Protein AF-A0A2V7DIX9-F1 (afdb_monomer_lite)

pLDDT: mean 86.01, std 10.96, range [55.69, 98.25]

Foldseek 3Di:
DVVVVVVVVVVLVVCVVQQCAAQCRVVHNDHHDDDDDDFDDDDLCPDPQLVLCRVVVHHSDDDPDDDDPCQQTRVGGNDDDDDPQVVVCVVVVVVCCVVVCNPPDDQDWDWAQEDEFFCAGGIDTDGQQDFLQCCACVVSVHGPPPFAFQWKFFQPPVTDTGGPVRRNPGNNNCCVVHVHDNYIYTDTPPD

Secondary structure (DSSP, 8-state):
-HHHHHHHHHHHHHHHHTTSSBTTGGGSS--B------PPS-GGGGSHHHHHHHHTTS------SSPPPTTS-GGGS------HHHHHTHHHHHHHIIIIITTS----EEEEEE-SSBSS-EEEEEETT-BHHIIIIIIS-SBGGGPPEEEEEESGGGPEEEPGGGTTSBHHHHTTT--SS-EEEEEETT-

Sequence (191 aa):
ARFAFDRMARALAKAQAARLIDDRILGSAFSFHVEIRRGPRGFVRGEEHALLASLEGRRASPRTKPPLPAESRLWGKPTVISNVETLAAIPPVFAWNSSGRAGQSWSATRIFAVSGPVNRPGIVEVESHVTLRELLFEVAAGLRDGRTLKGVAVAGPSATVLPLESLDASLKALDAFAAGTRGVIPIPDGD

Structure (mmCIF, N/CA/C/O backbone):
data_AF-A0A2V7DIX9-F1
#
_entry.id   AF-A0A2V7DIX9-F1
#
loop_
_atom_site.group_PDB
_atom_site.id
_atom_site.type_symbol
_atom_site.label_atom_id
_atom_site.label_alt_id
_atom_site.label_comp_id
_atom_site.label_asym_id
_atom_site.label_entity_id
_atom_site.label_seq_id
_atom_site.pdbx_PDB_ins_code
_atom_site.Cartn_x
_atom_site.Cartn_y
_atom_site.Cartn_z
_atom_site.occupancy
_atom_site.B_iso_or_equiv
_atom_site.auth_seq_id
_atom_site.auth_comp_id
_atom_site.auth_asym_id
_atom_site.auth_atom_id
_atom_site.pdbx_PDB_model_num
ATOM 1 N N . ALA A 1 1 ? -2.989 -14.616 -2.417 1.00 61.47 1 ALA A N 1
ATOM 2 C CA . ALA A 1 1 ? -1.626 -14.666 -3.003 1.00 61.47 1 ALA A CA 1
ATOM 3 C C . ALA A 1 1 ? -1.618 -15.115 -4.471 1.00 61.47 1 ALA A C 1
ATOM 5 O O . ALA A 1 1 ? -1.242 -14.304 -5.304 1.00 61.47 1 ALA A O 1
ATOM 6 N N . ARG A 1 2 ? -2.067 -16.338 -4.821 1.00 75.38 2 ARG A N 1
ATOM 7 C CA . ARG A 1 2 ? -2.071 -16.842 -6.220 1.00 75.38 2 ARG A CA 1
ATOM 8 C C . ARG A 1 2 ? -2.763 -15.890 -7.204 1.00 75.38 2 ARG A C 1
ATOM 10 O O . ARG A 1 2 ? -2.182 -15.497 -8.200 1.00 75.38 2 ARG A O 1
ATOM 17 N N . PHE A 1 3 ? -3.949 -15.423 -6.836 1.00 84.19 3 PHE A N 1
ATOM 18 C CA . PHE A 1 3 ? -4.741 -14.528 -7.672 1.00 84.19 3 PHE A CA 1
ATOM 19 C C . PHE A 1 3 ? -4.061 -13.187 -8.007 1.00 84.19 3 PHE A C 1
ATOM 21 O O . PHE A 1 3 ? -4.207 -12.687 -9.120 1.00 84.19 3 PHE A O 1
ATOM 28 N N . ALA A 1 4 ? -3.297 -12.613 -7.069 1.00 86.38 4 ALA A N 1
ATOM 29 C CA . ALA A 1 4 ? -2.559 -11.371 -7.301 1.00 86.38 4 ALA A CA 1
ATOM 30 C C . ALA A 1 4 ? -1.392 -11.594 -8.272 1.00 86.38 4 ALA A C 1
ATOM 32 O O . ALA A 1 4 ? -1.229 -10.826 -9.214 1.00 86.38 4 ALA A O 1
ATOM 33 N N . PHE A 1 5 ? -0.641 -12.687 -8.093 1.00 89.88 5 PHE A N 1
ATOM 34 C CA . PHE A 1 5 ? 0.417 -13.082 -9.023 1.00 89.88 5 PHE A CA 1
ATOM 35 C C . PHE A 1 5 ? -0.131 -13.281 -10.441 1.00 89.88 5 PHE A C 1
ATOM 37 O O . PHE A 1 5 ? 0.379 -12.675 -11.376 1.00 89.88 5 PHE A O 1
ATOM 44 N N . ASP A 1 6 ? -1.223 -14.035 -10.592 1.00 93.75 6 ASP A N 1
ATOM 45 C CA . ASP A 1 6 ? -1.818 -14.303 -11.906 1.00 93.75 6 ASP A CA 1
ATOM 46 C C . ASP A 1 6 ? -2.314 -13.014 -12.588 1.00 93.75 6 ASP A C 1
ATOM 48 O O . ASP A 1 6 ? -2.222 -12.868 -13.807 1.00 93.75 6 ASP A O 1
ATOM 52 N N . ARG A 1 7 ? -2.838 -12.052 -11.814 1.00 95.00 7 ARG A N 1
ATOM 53 C CA . ARG A 1 7 ? -3.224 -10.729 -12.331 1.00 95.00 7 ARG A CA 1
ATOM 54 C C . ARG A 1 7 ? -2.015 -9.926 -12.803 1.00 95.00 7 ARG A C 1
ATOM 56 O O . ARG A 1 7 ? -2.073 -9.382 -13.901 1.00 95.00 7 ARG A O 1
ATOM 63 N N . MET A 1 8 ? -0.943 -9.880 -12.012 1.00 95.06 8 MET A N 1
ATOM 64 C CA . MET A 1 8 ? 0.288 -9.185 -12.396 1.00 95.06 8 MET A CA 1
ATOM 65 C C . MET A 1 8 ? 0.930 -9.829 -13.626 1.00 95.06 8 MET A C 1
ATOM 67 O O . MET A 1 8 ? 1.305 -9.113 -14.543 1.00 95.06 8 MET A O 1
ATOM 71 N N . ALA A 1 9 ? 0.973 -11.162 -13.705 1.00 95.56 9 ALA A N 1
ATOM 72 C CA . ALA A 1 9 ? 1.497 -11.877 -14.868 1.00 95.56 9 ALA A CA 1
ATOM 73 C C . ALA A 1 9 ? 0.703 -11.559 -16.146 1.00 95.56 9 ALA A C 1
ATOM 75 O O . ALA A 1 9 ? 1.286 -11.293 -17.194 1.00 95.56 9 ALA A O 1
ATOM 76 N N . ARG A 1 10 ? -0.634 -11.501 -16.059 1.00 97.19 10 ARG A N 1
ATOM 77 C CA . ARG A 1 10 ? -1.473 -11.056 -17.185 1.00 97.19 10 ARG A CA 1
ATOM 78 C C . ARG A 1 10 ? -1.226 -9.595 -17.562 1.00 97.19 10 ARG A C 1
ATOM 80 O O . ARG A 1 10 ? -1.241 -9.276 -18.746 1.00 97.19 10 ARG A O 1
ATOM 87 N N . ALA A 1 11 ? -1.042 -8.708 -16.584 1.00 97.06 11 ALA A N 1
ATOM 88 C CA . ALA A 1 11 ? -0.743 -7.301 -16.844 1.00 97.06 11 ALA A CA 1
ATOM 89 C C . ALA A 1 11 ? 0.630 -7.130 -17.510 1.00 97.06 11 ALA A C 1
ATOM 91 O O . ALA A 1 11 ? 0.736 -6.379 -18.474 1.00 97.06 11 ALA A O 1
ATOM 92 N N . LEU A 1 12 ? 1.634 -7.886 -17.057 1.00 97.19 12 LEU A N 1
ATOM 93 C CA . LEU A 1 12 ? 2.960 -7.936 -17.663 1.00 97.19 12 LEU A CA 1
ATOM 94 C C . LEU A 1 12 ? 2.857 -8.352 -19.134 1.00 97.19 12 LEU A C 1
ATOM 96 O O . LEU A 1 12 ? 3.270 -7.595 -20.002 1.00 97.19 12 LEU A O 1
ATOM 100 N N . ALA A 1 13 ? 2.183 -9.469 -19.426 1.00 97.62 13 ALA A N 1
ATOM 101 C CA . ALA A 1 13 ? 1.991 -9.939 -20.799 1.00 97.62 13 ALA A CA 1
ATOM 102 C C . ALA A 1 13 ? 1.293 -8.896 -21.696 1.00 97.62 13 ALA A C 1
ATOM 104 O O . ALA A 1 13 ? 1.677 -8.703 -22.849 1.00 97.62 13 ALA A O 1
ATOM 105 N N . LYS A 1 14 ? 0.292 -8.179 -21.166 1.00 98.25 14 LYS A N 1
ATOM 106 C CA . LYS A 1 14 ? -0.368 -7.079 -21.888 1.00 98.25 14 LYS A CA 1
ATOM 107 C C . LYS A 1 14 ? 0.582 -5.909 -22.158 1.00 98.25 14 LYS A C 1
ATOM 109 O O . LYS A 1 14 ? 0.559 -5.368 -23.258 1.00 98.25 14 LYS A O 1
ATOM 114 N N . ALA A 1 15 ? 1.408 -5.529 -21.184 1.00 97.75 15 ALA A N 1
ATOM 115 C CA . ALA A 1 15 ? 2.386 -4.456 -21.344 1.00 97.75 15 ALA A CA 1
ATOM 116 C C . ALA A 1 15 ? 3.451 -4.805 -22.398 1.00 97.75 15 ALA A C 1
ATOM 118 O O . ALA A 1 15 ? 3.788 -3.954 -23.219 1.00 97.75 15 ALA A O 1
ATOM 119 N N . GLN A 1 16 ? 3.910 -6.061 -22.433 1.00 97.25 16 GLN A N 1
ATOM 120 C CA . GLN A 1 16 ? 4.838 -6.564 -23.455 1.00 97.25 16 GLN A CA 1
ATOM 121 C C . GLN A 1 16 ? 4.207 -6.533 -24.851 1.00 97.25 16 GLN A C 1
ATOM 123 O O . GLN A 1 16 ? 4.787 -5.976 -25.780 1.00 97.25 16 GLN A O 1
ATOM 128 N N . ALA A 1 17 ? 2.982 -7.054 -24.995 1.00 97.50 17 ALA A N 1
ATOM 129 C CA . ALA A 1 17 ? 2.257 -7.042 -26.269 1.00 97.50 17 ALA A CA 1
ATOM 130 C C . ALA A 1 17 ? 2.032 -5.615 -26.806 1.00 97.50 17 ALA A C 1
ATOM 132 O O . ALA A 1 17 ? 2.064 -5.393 -28.014 1.00 97.50 17 ALA A O 1
ATOM 133 N N . ALA A 1 18 ? 1.852 -4.645 -25.906 1.00 97.50 18 ALA A N 1
ATOM 134 C CA . ALA A 1 18 ? 1.716 -3.229 -26.232 1.00 97.50 18 ALA A CA 1
ATOM 135 C C . ALA A 1 18 ? 3.059 -2.480 -26.387 1.00 97.50 18 ALA A C 1
ATOM 137 O O . ALA A 1 18 ? 3.045 -1.278 -26.641 1.00 97.50 18 ALA A O 1
ATOM 138 N N . ARG A 1 19 ? 4.212 -3.154 -26.239 1.00 96.62 19 ARG A N 1
ATOM 139 C CA . ARG A 1 19 ? 5.569 -2.564 -26.280 1.00 96.62 19 ARG A CA 1
ATOM 140 C C . ARG A 1 19 ? 5.789 -1.425 -25.275 1.00 96.62 19 ARG A C 1
ATOM 142 O O . ARG A 1 19 ? 6.484 -0.453 -25.571 1.00 96.62 19 ARG A O 1
ATOM 149 N N . LEU A 1 20 ? 5.182 -1.545 -24.095 1.00 96.94 20 LEU A N 1
ATOM 150 C CA . LEU A 1 20 ? 5.329 -0.596 -22.983 1.00 96.94 20 LEU A CA 1
ATOM 151 C C . LEU A 1 20 ? 6.512 -0.928 -22.060 1.00 96.94 20 LEU A C 1
ATOM 153 O O . LEU A 1 20 ? 6.883 -0.106 -21.229 1.00 96.94 20 LEU A O 1
ATOM 157 N N . ILE A 1 21 ? 7.081 -2.123 -22.202 1.00 97.50 21 ILE A N 1
ATOM 158 C CA . ILE A 1 21 ? 8.272 -2.625 -21.509 1.00 97.50 21 ILE A CA 1
ATOM 159 C C . ILE A 1 21 ? 9.096 -3.474 -22.491 1.00 97.50 21 ILE A C 1
ATOM 161 O O . ILE A 1 21 ? 8.699 -3.629 -23.646 1.00 97.50 21 ILE A O 1
ATOM 165 N N . ASP A 1 22 ? 10.201 -4.038 -22.011 1.00 97.06 22 ASP A N 1
ATOM 166 C CA . ASP A 1 22 ? 11.232 -4.746 -22.772 1.00 97.06 22 ASP A CA 1
ATOM 167 C C . ASP A 1 22 ? 12.032 -3.816 -23.690 1.00 97.06 22 ASP A C 1
ATOM 169 O O . ASP A 1 22 ? 12.334 -2.677 -23.317 1.00 97.06 22 ASP A O 1
ATOM 173 N N . ASP A 1 23 ? 12.464 -4.326 -24.840 1.00 97.81 23 ASP A N 1
ATOM 174 C CA . ASP A 1 23 ? 13.382 -3.626 -25.715 1.00 97.81 23 ASP A CA 1
ATOM 175 C C . ASP A 1 23 ? 12.705 -2.500 -26.478 1.00 97.81 23 ASP A C 1
ATOM 177 O O . ASP A 1 23 ? 11.642 -2.683 -27.077 1.00 97.81 23 ASP A O 1
ATOM 181 N N . ARG A 1 24 ? 13.388 -1.351 -26.535 1.00 96.56 24 ARG A N 1
ATOM 182 C CA . ARG A 1 24 ? 13.005 -0.221 -27.386 1.00 96.56 24 ARG A CA 1
ATOM 183 C C . ARG A 1 24 ? 11.537 0.169 -27.207 1.00 96.56 24 ARG A C 1
ATOM 185 O O . ARG A 1 24 ? 10.751 0.155 -28.161 1.00 96.56 24 ARG A O 1
ATOM 192 N N . ILE A 1 25 ? 11.179 0.520 -25.973 1.00 97.62 25 ILE A N 1
ATOM 193 C CA . ILE A 1 25 ? 9.811 0.847 -25.554 1.00 97.62 25 ILE A CA 1
ATOM 194 C C . ILE A 1 25 ? 9.213 1.875 -26.508 1.00 97.62 25 ILE A C 1
ATOM 196 O O . ILE A 1 25 ? 9.812 2.926 -26.751 1.00 97.62 25 ILE A O 1
ATOM 200 N N . LEU A 1 26 ? 8.049 1.549 -27.074 1.00 96.44 26 LEU A N 1
ATOM 201 C CA . LEU A 1 26 ? 7.337 2.363 -28.066 1.00 96.44 26 LEU A CA 1
ATOM 202 C C . LEU A 1 26 ? 8.214 2.842 -29.249 1.00 96.44 26 LEU A C 1
ATOM 204 O O . LEU A 1 26 ? 7.975 3.900 -29.823 1.00 96.44 26 LEU A O 1
ATOM 208 N N . GLY A 1 27 ? 9.239 2.069 -29.625 1.00 95.19 27 GLY A N 1
ATOM 209 C CA . GLY A 1 27 ? 10.175 2.386 -30.712 1.00 95.19 27 GLY A CA 1
ATOM 210 C C . GLY A 1 27 ? 11.365 3.268 -30.312 1.00 95.19 27 GLY A C 1
ATOM 211 O O . GLY A 1 27 ? 12.254 3.493 -31.142 1.00 95.19 27 GLY A O 1
ATOM 212 N N . SER A 1 28 ? 11.421 3.724 -29.057 1.00 97.38 28 SER A N 1
ATOM 213 C CA . SER A 1 28 ? 12.508 4.555 -28.529 1.00 97.38 28 SER A CA 1
ATOM 214 C C . SER A 1 28 ? 13.843 3.798 -28.430 1.00 97.38 28 SER A C 1
ATOM 216 O O . SER A 1 28 ? 13.924 2.594 -28.677 1.00 97.38 28 SER A O 1
ATOM 218 N N . ALA A 1 29 ? 14.917 4.509 -28.078 1.00 97.31 29 ALA A N 1
ATOM 219 C CA . ALA A 1 29 ? 16.214 3.900 -27.764 1.00 97.31 29 ALA A CA 1
ATOM 220 C C . ALA A 1 29 ? 16.280 3.323 -26.335 1.00 97.31 29 ALA A C 1
ATOM 222 O O . ALA A 1 29 ? 17.278 2.708 -25.971 1.00 97.31 29 ALA A O 1
ATOM 223 N N . PHE A 1 30 ? 15.245 3.543 -25.519 1.00 97.62 30 PHE A N 1
ATOM 224 C CA . PHE A 1 30 ? 15.202 3.118 -24.127 1.00 97.62 30 PHE A CA 1
ATOM 225 C C . PHE A 1 30 ? 14.581 1.721 -24.000 1.00 97.62 30 PHE A C 1
ATOM 227 O O . PHE A 1 30 ? 13.522 1.453 -24.570 1.00 97.62 30 PHE A O 1
ATOM 234 N N . SER A 1 31 ? 15.227 0.852 -23.222 1.00 97.81 31 SER A N 1
ATOM 235 C CA . SER A 1 31 ? 14.745 -0.493 -22.889 1.00 97.81 31 SER A CA 1
ATOM 236 C C . SER A 1 31 ? 14.570 -0.623 -21.378 1.00 97.81 31 SER A C 1
ATOM 238 O O . SER A 1 31 ? 15.408 -0.142 -20.612 1.00 97.81 31 SER A O 1
ATOM 240 N N . PHE A 1 32 ? 13.506 -1.295 -20.937 1.00 97.12 32 PHE A N 1
ATOM 241 C CA . PHE A 1 32 ? 13.271 -1.567 -19.518 1.00 97.12 32 PHE A CA 1
ATOM 242 C C . PHE A 1 32 ? 12.543 -2.895 -19.322 1.00 97.12 32 PHE A C 1
ATOM 244 O O . PHE A 1 32 ? 11.368 -3.036 -19.660 1.00 97.12 32 PHE A O 1
ATOM 251 N N . HIS A 1 33 ? 13.248 -3.866 -18.746 1.00 97.12 33 HIS A N 1
ATOM 252 C CA . HIS A 1 33 ? 12.734 -5.214 -18.520 1.00 97.12 33 HIS A CA 1
ATOM 253 C C . HIS A 1 33 ? 12.125 -5.349 -17.129 1.00 97.12 33 HIS A C 1
ATOM 255 O O . HIS A 1 33 ? 12.667 -4.847 -16.142 1.00 97.12 33 HIS A O 1
ATOM 261 N N 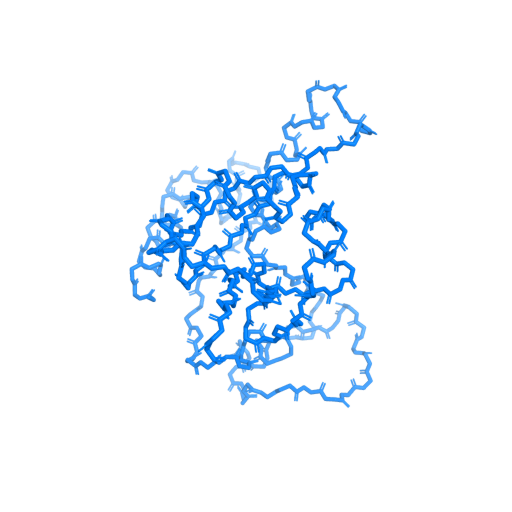. VAL A 1 34 ? 11.016 -6.082 -17.046 1.00 96.19 34 VAL A N 1
ATOM 262 C CA . VAL A 1 34 ? 10.309 -6.329 -15.789 1.00 96.19 34 VAL A CA 1
ATOM 263 C C . VAL A 1 34 ? 10.142 -7.827 -15.583 1.00 96.19 34 VAL A C 1
ATOM 265 O O . VAL A 1 34 ? 9.562 -8.523 -16.411 1.00 96.19 34 VAL A O 1
ATOM 268 N N . GLU A 1 35 ? 10.608 -8.316 -14.436 1.00 94.00 35 GLU A N 1
ATOM 269 C CA . GLU A 1 35 ? 10.439 -9.703 -14.005 1.00 94.00 35 GLU A CA 1
ATOM 270 C C . GLU A 1 35 ? 9.592 -9.749 -12.726 1.00 94.00 35 GLU A C 1
ATOM 272 O O . GLU A 1 35 ? 9.809 -8.977 -11.790 1.00 94.00 35 GLU A O 1
ATOM 277 N N . ILE A 1 36 ? 8.640 -10.684 -12.651 1.00 92.94 36 ILE A N 1
ATOM 278 C CA . ILE A 1 36 ? 7.867 -10.932 -11.428 1.00 92.94 36 ILE A CA 1
ATOM 279 C C . ILE A 1 36 ? 8.464 -12.138 -10.706 1.00 92.94 36 ILE A C 1
ATOM 281 O O . ILE A 1 36 ? 8.303 -13.278 -11.142 1.00 92.94 36 ILE A O 1
ATOM 285 N N . ARG A 1 37 ? 9.073 -11.905 -9.539 1.00 89.56 37 ARG A N 1
ATOM 286 C CA . ARG A 1 37 ? 9.570 -12.981 -8.672 1.00 89.56 37 ARG A CA 1
ATOM 287 C C . ARG A 1 37 ? 8.584 -13.320 -7.568 1.00 89.56 37 ARG A C 1
ATOM 289 O O . ARG A 1 37 ? 8.120 -12.455 -6.826 1.00 89.56 37 ARG A O 1
ATOM 296 N N . ARG A 1 38 ? 8.293 -14.612 -7.408 1.00 86.31 38 ARG A N 1
ATOM 297 C CA . ARG A 1 38 ? 7.480 -15.104 -6.294 1.00 86.31 38 ARG A CA 1
ATOM 298 C C . ARG A 1 38 ? 8.365 -15.380 -5.084 1.00 86.31 38 ARG A C 1
ATOM 300 O O . ARG A 1 38 ? 9.063 -16.386 -5.033 1.00 86.31 38 ARG A O 1
ATOM 307 N N . GLY A 1 39 ? 8.291 -14.493 -4.098 1.00 80.44 39 GLY A N 1
ATOM 308 C CA . GLY A 1 39 ? 8.996 -14.667 -2.835 1.00 80.44 39 GLY A CA 1
ATOM 309 C C . GLY A 1 39 ? 8.432 -15.815 -1.975 1.00 80.44 39 GLY A C 1
ATOM 310 O O . GLY A 1 39 ? 7.244 -16.153 -2.073 1.00 80.44 39 GLY A O 1
ATOM 311 N N . PRO A 1 40 ? 9.260 -16.412 -1.103 1.00 73.19 40 PRO A N 1
ATOM 312 C CA . PRO A 1 40 ? 8.810 -17.346 -0.075 1.00 73.19 40 PRO A CA 1
ATOM 313 C C . PRO A 1 40 ? 7.880 -16.661 0.941 1.00 73.19 40 PRO A C 1
ATOM 315 O O . PRO A 1 40 ? 7.935 -15.450 1.147 1.00 73.19 40 PRO A O 1
ATOM 318 N N . ARG A 1 41 ? 7.006 -17.433 1.599 1.00 74.94 41 ARG A N 1
ATOM 319 C CA . ARG A 1 41 ? 6.054 -16.893 2.589 1.00 74.94 41 ARG A CA 1
ATOM 320 C C . ARG A 1 41 ? 6.796 -16.460 3.865 1.00 74.94 41 ARG A C 1
ATOM 322 O O . ARG A 1 41 ? 7.729 -17.135 4.302 1.00 74.94 41 ARG A O 1
ATOM 329 N N . GLY A 1 42 ? 6.366 -15.357 4.473 1.00 73.88 42 GLY A N 1
ATOM 330 C CA . GLY A 1 42 ? 6.839 -14.910 5.788 1.00 73.88 42 GLY A CA 1
ATOM 331 C C . GLY A 1 42 ? 6.824 -13.390 5.932 1.00 73.88 42 GLY A C 1
ATOM 332 O O . GLY A 1 42 ? 7.252 -12.690 5.022 1.00 73.88 42 GLY A O 1
ATOM 333 N N . PHE A 1 43 ? 6.358 -12.893 7.081 1.00 74.38 43 PHE A N 1
ATOM 334 C CA . PHE A 1 43 ? 6.210 -11.458 7.358 1.00 74.38 43 PHE A CA 1
ATOM 335 C C . PHE A 1 43 ? 7.540 -10.692 7.274 1.00 74.38 43 PHE A C 1
ATOM 337 O O . PHE A 1 43 ? 7.644 -9.701 6.561 1.00 74.38 43 PHE A O 1
ATOM 344 N N . VAL A 1 44 ? 8.590 -11.225 7.909 1.00 74.06 44 VAL A N 1
ATOM 345 C CA . VAL A 1 44 ? 9.938 -10.621 7.955 1.00 74.06 44 VAL A CA 1
ATOM 346 C C . VAL A 1 44 ? 10.543 -10.417 6.561 1.00 74.06 44 VAL A C 1
ATOM 348 O O . VAL A 1 44 ? 11.398 -9.563 6.370 1.00 74.06 44 VAL A O 1
ATOM 351 N N . ARG A 1 45 ? 10.082 -11.167 5.556 1.00 76.50 45 ARG A N 1
ATOM 352 C CA . ARG A 1 45 ? 10.618 -11.100 4.190 1.00 76.50 45 ARG A CA 1
ATOM 353 C C . ARG A 1 45 ? 10.168 -9.863 3.411 1.00 76.50 45 ARG A C 1
ATOM 355 O O . ARG A 1 45 ? 10.633 -9.672 2.294 1.00 76.50 45 ARG A O 1
ATOM 362 N N . GLY A 1 46 ? 9.263 -9.064 3.979 1.00 76.25 46 GLY A N 1
ATOM 363 C CA . GLY A 1 46 ? 8.931 -7.732 3.476 1.00 76.25 46 GLY A CA 1
ATOM 364 C C . GLY A 1 46 ? 9.938 -6.652 3.882 1.00 76.25 46 GLY A C 1
ATOM 365 O O . GLY A 1 46 ? 9.876 -5.554 3.340 1.00 76.25 46 GLY A O 1
ATOM 366 N N . GLU A 1 47 ? 10.855 -6.943 4.811 1.00 84.44 47 GLU A N 1
ATOM 367 C CA . GLU A 1 47 ? 11.961 -6.043 5.148 1.00 84.44 47 GLU A CA 1
ATOM 368 C C . GLU A 1 47 ? 12.968 -5.979 3.990 1.00 84.44 47 GLU A C 1
ATOM 370 O O . GLU A 1 47 ? 13.210 -6.972 3.303 1.00 84.44 47 GLU A O 1
ATOM 375 N N . GLU A 1 48 ? 13.542 -4.798 3.765 1.00 83.56 48 GLU A N 1
ATOM 376 C CA . GLU A 1 48 ? 14.372 -4.472 2.604 1.00 83.56 48 GLU A CA 1
ATOM 377 C C . GLU A 1 48 ? 15.548 -5.447 2.402 1.00 83.56 48 GLU A C 1
ATOM 379 O O . GLU A 1 48 ? 15.732 -5.994 1.310 1.00 83.56 48 GLU A O 1
ATOM 384 N N . HIS A 1 49 ? 16.330 -5.716 3.451 1.00 81.94 49 HIS A N 1
ATOM 385 C CA . HIS A 1 49 ? 17.487 -6.611 3.365 1.00 81.94 49 HIS A CA 1
ATOM 386 C C . HIS A 1 49 ? 17.067 -8.069 3.206 1.00 81.94 49 HIS A C 1
ATOM 388 O O . HIS A 1 49 ? 17.680 -8.811 2.433 1.00 81.94 49 HIS A O 1
ATOM 394 N N . ALA A 1 50 ? 16.019 -8.488 3.914 1.00 85.19 50 ALA A N 1
ATOM 395 C CA . ALA A 1 50 ? 15.469 -9.829 3.779 1.00 85.19 50 ALA A CA 1
ATOM 396 C C . ALA A 1 50 ? 14.924 -10.083 2.358 1.00 85.19 50 ALA A C 1
ATOM 398 O O . ALA A 1 50 ? 15.132 -11.174 1.816 1.00 85.19 50 ALA A O 1
ATOM 399 N N . LEU A 1 51 ? 14.286 -9.082 1.739 1.00 88.12 51 LEU A N 1
ATOM 400 C CA . LEU A 1 51 ? 13.807 -9.125 0.356 1.00 88.12 51 LEU A CA 1
ATOM 401 C C . LEU A 1 51 ? 14.972 -9.294 -0.624 1.00 88.12 51 LEU A C 1
ATOM 403 O O . LEU A 1 51 ? 14.959 -10.222 -1.435 1.00 88.12 51 LEU A O 1
ATOM 407 N N . LEU A 1 52 ? 15.999 -8.446 -0.515 1.00 88.31 52 LEU A N 1
ATOM 408 C CA . LEU A 1 52 ? 17.196 -8.516 -1.356 1.00 88.31 52 LEU A CA 1
ATOM 409 C C . LEU A 1 52 ? 17.904 -9.868 -1.236 1.00 88.31 52 LEU A C 1
ATOM 411 O O . LEU A 1 52 ? 18.155 -10.524 -2.244 1.00 88.31 52 LEU A O 1
ATOM 415 N N . ALA A 1 53 ? 18.149 -10.333 -0.008 1.00 86.69 53 ALA A N 1
ATOM 416 C CA . ALA A 1 53 ? 18.768 -11.634 0.229 1.00 86.69 53 ALA A CA 1
ATOM 417 C C . ALA A 1 53 ? 17.946 -12.772 -0.397 1.00 86.69 53 ALA A C 1
ATOM 419 O O . ALA A 1 53 ? 18.512 -13.699 -0.975 1.00 86.69 53 ALA A O 1
ATOM 420 N N . SER A 1 54 ? 16.611 -12.687 -0.335 1.00 88.62 54 SER A N 1
ATOM 421 C CA . SER A 1 54 ? 15.732 -13.664 -0.978 1.00 88.62 54 SER A CA 1
ATOM 422 C C . SER A 1 54 ? 15.837 -13.639 -2.505 1.00 88.62 54 SER A C 1
ATOM 424 O O . SER A 1 54 ? 15.773 -14.704 -3.118 1.00 88.62 54 SER A O 1
ATOM 426 N N . LEU A 1 55 ? 15.975 -12.462 -3.124 1.00 89.31 55 LEU A N 1
ATOM 427 C CA . LEU A 1 55 ? 16.148 -12.329 -4.577 1.00 89.31 55 LEU A CA 1
ATOM 428 C C . LEU A 1 55 ? 17.483 -12.913 -5.053 1.00 89.31 55 LEU A C 1
ATOM 430 O O . LEU A 1 55 ? 17.562 -13.441 -6.161 1.00 89.31 55 LEU A O 1
ATOM 434 N N . GLU A 1 56 ? 18.502 -12.872 -4.197 1.00 89.19 56 GLU A N 1
ATOM 435 C CA . GLU A 1 56 ? 19.823 -13.463 -4.426 1.00 89.19 56 GLU A CA 1
ATOM 436 C C . GLU A 1 56 ? 19.890 -14.968 -4.107 1.00 89.19 56 GLU A C 1
ATOM 438 O O . GLU A 1 56 ? 20.965 -15.561 -4.171 1.00 89.19 56 GLU A O 1
ATOM 443 N N . GLY A 1 57 ? 18.771 -15.595 -3.726 1.00 87.38 57 GLY A N 1
ATOM 444 C CA . GLY A 1 57 ? 18.724 -17.016 -3.360 1.00 87.38 57 GLY A CA 1
ATOM 445 C C . GLY A 1 57 ? 19.337 -17.339 -1.992 1.00 87.38 57 GLY A C 1
ATOM 446 O O . GLY A 1 57 ? 19.557 -18.505 -1.669 1.00 87.38 57 GLY A O 1
ATOM 447 N N . ARG A 1 58 ? 19.612 -16.325 -1.165 1.00 85.94 58 ARG A N 1
ATOM 448 C CA . ARG A 1 58 ? 20.142 -16.477 0.196 1.00 85.94 58 ARG A CA 1
ATOM 449 C C . ARG A 1 58 ? 19.002 -16.598 1.209 1.00 85.94 58 ARG A C 1
ATOM 451 O O . ARG A 1 58 ? 17.830 -16.335 0.926 1.00 85.94 58 ARG A O 1
ATOM 458 N N . ARG A 1 59 ? 19.342 -16.978 2.443 1.00 83.25 59 ARG A N 1
ATOM 459 C CA . ARG A 1 59 ? 18.383 -16.972 3.556 1.00 83.25 59 ARG A CA 1
ATOM 460 C C . ARG A 1 59 ? 17.868 -15.544 3.781 1.00 83.25 59 ARG A C 1
ATOM 462 O O . ARG A 1 59 ? 18.660 -14.643 4.040 1.00 83.25 59 ARG A O 1
ATOM 469 N N . ALA A 1 60 ? 16.548 -15.361 3.711 1.00 82.81 60 ALA A N 1
ATOM 470 C CA . ALA A 1 60 ? 15.899 -14.075 3.965 1.00 82.81 60 ALA A CA 1
ATOM 471 C C . ALA A 1 60 ? 15.901 -13.765 5.468 1.00 82.81 60 ALA A C 1
ATOM 473 O O . ALA A 1 60 ? 14.966 -14.106 6.195 1.00 82.81 60 ALA A O 1
ATOM 474 N N . SER A 1 61 ? 16.990 -13.162 5.920 1.00 79.81 61 SER A N 1
ATOM 475 C CA . SER A 1 61 ? 17.174 -12.672 7.280 1.00 79.81 61 SER A CA 1
ATOM 476 C C . SER A 1 61 ? 17.555 -11.193 7.209 1.00 79.81 61 SER A C 1
ATOM 478 O O . SER A 1 61 ? 18.399 -10.849 6.375 1.00 79.81 61 SER A O 1
ATOM 480 N N . PRO A 1 62 ? 16.987 -10.334 8.074 1.00 74.25 62 PRO A N 1
ATOM 481 C CA . PRO A 1 62 ? 17.453 -8.960 8.218 1.00 74.25 62 PRO A CA 1
ATOM 482 C C . PRO A 1 62 ? 18.949 -8.945 8.544 1.00 74.25 62 PRO A C 1
ATOM 484 O O . PRO A 1 62 ? 19.449 -9.841 9.233 1.00 74.25 62 PRO A O 1
ATOM 487 N N . ARG A 1 63 ? 19.682 -7.948 8.045 1.00 67.19 63 ARG A N 1
ATOM 488 C CA . ARG A 1 63 ? 21.126 -7.817 8.290 1.00 67.19 63 ARG A CA 1
ATOM 489 C C . ARG A 1 63 ? 21.416 -6.540 9.071 1.00 67.19 63 ARG A C 1
ATOM 491 O O . ARG A 1 63 ? 21.088 -5.456 8.621 1.00 67.19 63 ARG A O 1
ATOM 498 N N . THR A 1 64 ? 22.117 -6.675 10.192 1.00 59.69 64 THR A N 1
ATOM 499 C CA . THR A 1 64 ? 22.599 -5.584 11.061 1.00 59.69 64 THR A CA 1
ATOM 500 C C . THR A 1 64 ? 24.030 -5.146 10.711 1.00 59.69 64 THR A C 1
ATOM 502 O O . THR A 1 64 ? 24.883 -5.032 11.586 1.00 59.69 64 THR A O 1
ATOM 505 N N . LYS A 1 65 ? 24.357 -4.957 9.425 1.00 56.84 65 LYS A N 1
ATOM 506 C CA . LYS A 1 65 ? 25.705 -4.500 9.013 1.00 56.84 65 LYS A CA 1
ATOM 507 C C . LYS A 1 65 ? 25.698 -3.004 8.659 1.00 56.84 65 LYS A C 1
ATOM 509 O O . LYS A 1 65 ? 24.641 -2.521 8.261 1.00 56.84 65 LYS A O 1
ATOM 514 N N . PRO A 1 66 ? 26.833 -2.284 8.827 1.00 57.97 66 PRO A N 1
ATOM 515 C CA . PRO A 1 66 ? 26.925 -0.846 8.558 1.00 57.97 66 PRO A CA 1
ATOM 516 C C . PRO A 1 66 ? 26.382 -0.519 7.163 1.00 57.97 66 PRO A C 1
ATOM 518 O O . PRO A 1 66 ? 26.499 -1.373 6.276 1.00 57.97 66 PRO A O 1
ATOM 521 N N . PRO A 1 67 ? 25.755 0.660 6.987 1.00 56.53 67 PRO A N 1
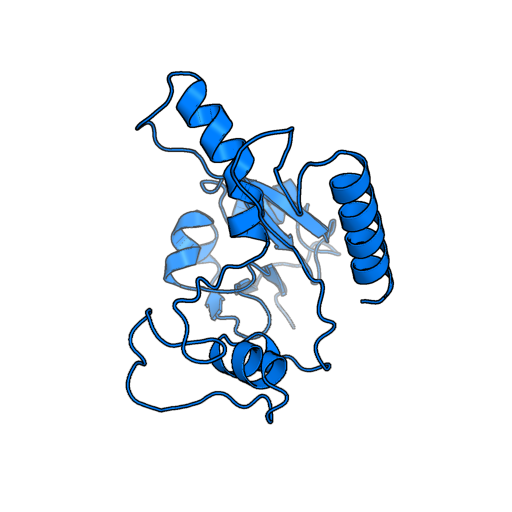ATOM 522 C CA . PRO A 1 67 ? 24.949 0.961 5.814 1.00 56.53 67 PRO A CA 1
ATOM 523 C C . PRO A 1 67 ? 25.765 0.690 4.556 1.00 56.53 67 PRO A C 1
ATOM 525 O O . PRO A 1 67 ? 26.813 1.299 4.336 1.00 56.53 67 PRO A O 1
ATOM 528 N N . LEU A 1 68 ? 25.298 -0.264 3.749 1.00 56.88 68 LEU A N 1
ATOM 529 C CA . LEU A 1 68 ? 25.815 -0.411 2.399 1.00 56.88 68 LEU A CA 1
ATOM 530 C C . LEU A 1 68 ? 25.547 0.920 1.684 1.00 56.88 68 LEU A C 1
ATOM 532 O O . LEU A 1 68 ? 24.449 1.467 1.846 1.00 56.88 68 LEU A O 1
ATOM 536 N N . PRO A 1 69 ? 26.505 1.460 0.909 1.00 56.69 69 PRO A N 1
ATOM 537 C CA . PRO A 1 69 ? 26.218 2.590 0.039 1.00 56.69 69 PRO A CA 1
ATOM 538 C C . PRO A 1 69 ? 24.951 2.276 -0.764 1.00 56.69 69 PRO A C 1
ATOM 540 O O . PRO A 1 69 ? 24.786 1.141 -1.217 1.00 56.69 69 PRO A O 1
ATOM 543 N N . ALA A 1 70 ? 24.056 3.251 -0.960 1.00 60.00 70 ALA A N 1
ATOM 544 C CA . ALA A 1 70 ? 22.839 3.058 -1.767 1.00 60.00 70 ALA A CA 1
ATOM 545 C C . ALA A 1 70 ? 23.145 2.461 -3.163 1.00 60.00 70 ALA A C 1
ATOM 547 O O . ALA A 1 70 ? 22.312 1.797 -3.782 1.00 60.00 70 ALA A O 1
ATOM 548 N N . GLU A 1 71 ? 24.385 2.659 -3.604 1.00 60.97 71 GLU A N 1
ATOM 549 C CA . GLU A 1 71 ? 25.005 2.204 -4.840 1.00 60.97 71 GLU A CA 1
ATOM 550 C C . GLU A 1 71 ? 25.377 0.707 -4.878 1.00 60.97 71 GLU A C 1
ATOM 552 O O . GLU A 1 71 ? 25.729 0.210 -5.944 1.00 60.97 71 GLU A O 1
ATOM 557 N N . SER A 1 72 ? 25.294 -0.049 -3.776 1.00 69.81 72 SER A N 1
ATOM 558 C CA . SER A 1 72 ? 25.635 -1.482 -3.775 1.00 69.81 72 SER A CA 1
ATOM 559 C C . SER A 1 72 ? 24.652 -2.322 -2.958 1.00 69.81 72 SER A C 1
ATOM 561 O O . SER A 1 72 ? 24.844 -2.586 -1.771 1.00 69.81 72 SER A O 1
ATOM 563 N N . ARG A 1 73 ? 23.569 -2.750 -3.618 1.00 81.81 73 ARG A N 1
ATOM 564 C CA . ARG A 1 73 ? 22.487 -3.559 -3.035 1.00 81.81 73 ARG A CA 1
ATOM 565 C C . ARG A 1 73 ? 22.309 -4.877 -3.794 1.00 81.81 73 ARG A C 1
ATOM 567 O O . ARG A 1 73 ? 23.119 -5.783 -3.610 1.00 81.81 73 ARG A O 1
ATOM 574 N N . LEU A 1 74 ? 21.281 -5.011 -4.636 1.00 87.44 74 LEU A N 1
ATOM 575 C CA . LEU A 1 74 ? 21.000 -6.254 -5.359 1.00 87.44 74 LEU A CA 1
ATOM 576 C C . LEU A 1 74 ? 22.165 -6.584 -6.302 1.00 87.44 74 LEU A C 1
ATOM 578 O O . LEU A 1 74 ? 22.493 -5.782 -7.177 1.00 87.44 74 LEU A O 1
ATOM 582 N N . TRP A 1 75 ? 22.817 -7.736 -6.103 1.00 88.88 75 TRP A N 1
ATOM 583 C CA . TRP A 1 75 ? 23.995 -8.153 -6.884 1.00 88.88 75 TRP A CA 1
ATOM 584 C C . TRP A 1 75 ? 25.117 -7.101 -6.932 1.00 88.88 75 TRP A C 1
ATOM 586 O O . TRP A 1 75 ? 25.857 -7.000 -7.912 1.00 88.88 75 TRP A O 1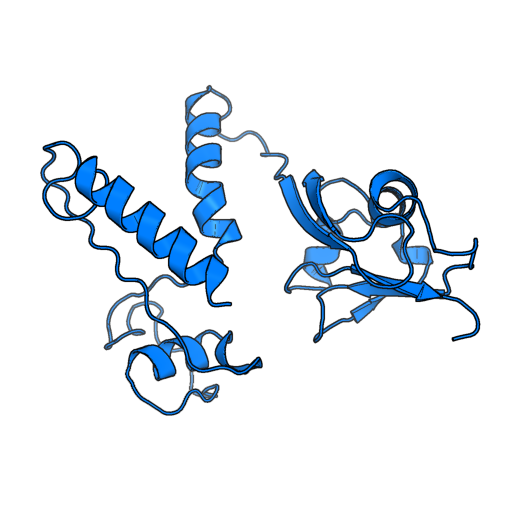
ATOM 596 N N . GLY A 1 76 ? 25.231 -6.295 -5.872 1.00 85.25 76 GLY A N 1
ATOM 597 C CA . GLY A 1 76 ? 26.231 -5.236 -5.761 1.00 85.25 76 GLY A CA 1
ATOM 598 C C . GLY A 1 76 ? 25.995 -4.030 -6.676 1.00 85.25 76 GLY A C 1
ATOM 599 O O . GLY A 1 76 ? 26.925 -3.253 -6.883 1.00 85.25 76 GLY A O 1
ATOM 600 N N . LYS A 1 77 ? 24.787 -3.867 -7.232 1.00 88.50 77 LYS A N 1
ATOM 601 C CA . LYS A 1 77 ? 24.411 -2.739 -8.099 1.00 88.50 77 LYS A CA 1
ATOM 602 C C . LYS A 1 77 ? 23.582 -1.685 -7.351 1.00 88.50 77 LYS A C 1
ATOM 604 O O . LYS A 1 77 ? 22.890 -2.040 -6.385 1.00 88.50 77 LYS A O 1
ATOM 609 N N . PRO A 1 78 ? 23.573 -0.420 -7.816 1.00 88.69 78 PRO A N 1
ATOM 610 C CA . PRO A 1 78 ? 22.647 0.586 -7.311 1.00 88.69 78 PRO A CA 1
ATOM 611 C C . PRO A 1 78 ? 21.214 0.089 -7.481 1.00 88.69 78 PRO A C 1
ATOM 613 O O . PRO A 1 78 ? 20.823 -0.318 -8.573 1.00 88.69 78 PRO A O 1
ATOM 616 N N . THR A 1 79 ? 20.448 0.054 -6.392 1.00 87.56 79 THR A N 1
ATOM 617 C CA . THR A 1 79 ? 19.091 -0.509 -6.406 1.00 87.56 79 THR A CA 1
ATOM 618 C C . THR A 1 79 ? 18.146 0.407 -5.655 1.00 87.56 79 THR A C 1
ATOM 620 O O . THR A 1 79 ? 18.337 0.659 -4.466 1.00 87.56 79 THR A O 1
ATOM 623 N N . VAL A 1 80 ? 17.099 0.856 -6.340 1.00 89.31 80 VAL A N 1
ATOM 624 C CA . VAL A 1 80 ? 15.975 1.546 -5.709 1.00 89.31 80 VAL A CA 1
ATOM 625 C C . VAL A 1 80 ? 14.962 0.501 -5.261 1.00 89.31 80 VAL A C 1
ATOM 627 O O . VAL A 1 80 ? 14.525 -0.329 -6.056 1.00 89.31 80 VAL A O 1
ATOM 630 N N . ILE A 1 81 ? 14.587 0.549 -3.986 1.00 87.12 81 ILE A N 1
ATOM 631 C CA . ILE A 1 81 ? 13.533 -0.290 -3.417 1.00 87.12 81 ILE A CA 1
ATOM 632 C C . ILE A 1 81 ? 12.390 0.627 -3.016 1.00 87.12 81 ILE A C 1
ATOM 634 O O . ILE A 1 81 ? 12.588 1.671 -2.399 1.00 87.12 81 ILE A O 1
ATOM 638 N N . SER A 1 82 ? 11.178 0.277 -3.424 1.00 89.19 82 SER A N 1
ATOM 639 C CA . SER A 1 82 ? 9.992 1.089 -3.175 1.00 89.19 82 SER A CA 1
ATOM 640 C C . SER A 1 82 ? 8.771 0.203 -3.000 1.00 89.19 82 SER A C 1
ATOM 642 O O . SER A 1 82 ? 8.683 -0.884 -3.573 1.00 89.19 82 SER A O 1
ATOM 644 N N . ASN A 1 83 ? 7.821 0.673 -2.192 1.00 87.94 83 ASN A N 1
ATOM 645 C CA . ASN A 1 83 ? 6.524 0.027 -2.063 1.00 87.94 83 ASN A CA 1
ATOM 646 C C . ASN A 1 83 ? 5.737 0.157 -3.380 1.00 87.94 83 ASN A C 1
ATOM 648 O O . ASN A 1 83 ? 5.918 1.108 -4.142 1.00 87.94 83 ASN A O 1
ATOM 652 N N . VAL A 1 84 ? 4.829 -0.788 -3.620 1.00 89.94 84 VAL A N 1
ATOM 653 C CA . VAL A 1 84 ? 3.926 -0.777 -4.776 1.00 89.94 84 VAL A CA 1
ATOM 654 C C . VAL A 1 84 ? 3.093 0.509 -4.834 1.00 89.94 84 VAL A C 1
ATOM 656 O O . VAL A 1 84 ? 2.960 1.069 -5.914 1.00 89.94 84 VAL A O 1
ATOM 659 N N . GLU A 1 85 ? 2.589 1.010 -3.699 1.00 88.12 85 GLU A N 1
ATOM 660 C CA . GLU A 1 85 ? 1.819 2.265 -3.625 1.00 88.12 85 GLU A CA 1
ATOM 661 C C . GLU A 1 85 ? 2.644 3.458 -4.133 1.00 88.12 85 GLU A C 1
ATOM 663 O O . GLU A 1 85 ? 2.162 4.255 -4.932 1.00 88.12 85 GLU A O 1
ATOM 668 N N . THR A 1 86 ? 3.923 3.535 -3.750 1.00 87.31 86 THR A N 1
ATOM 669 C CA . THR A 1 86 ? 4.837 4.594 -4.201 1.00 87.31 86 THR A CA 1
ATOM 670 C C . THR A 1 86 ? 5.058 4.545 -5.710 1.00 87.31 86 THR A C 1
ATOM 672 O O . THR A 1 86 ? 4.964 5.574 -6.372 1.00 87.31 86 THR A O 1
ATOM 675 N N . LEU A 1 87 ? 5.325 3.361 -6.270 1.00 91.81 87 LEU A N 1
ATOM 676 C CA . LEU A 1 87 ? 5.524 3.206 -7.714 1.00 91.81 87 LEU A CA 1
ATOM 677 C C . LEU A 1 87 ? 4.233 3.484 -8.500 1.00 91.81 87 LEU A C 1
ATOM 679 O O . LEU A 1 87 ? 4.279 4.107 -9.558 1.00 91.81 87 LEU A O 1
ATOM 683 N N . ALA A 1 88 ? 3.079 3.073 -7.968 1.00 91.19 88 ALA A N 1
ATOM 684 C CA . ALA A 1 88 ? 1.772 3.323 -8.571 1.00 91.19 88 ALA A CA 1
ATOM 685 C C . ALA A 1 88 ? 1.382 4.811 -8.563 1.00 91.19 88 ALA A C 1
ATOM 687 O O . ALA A 1 88 ? 0.637 5.246 -9.438 1.00 91.19 88 ALA A O 1
ATOM 688 N N . ALA A 1 89 ? 1.917 5.600 -7.628 1.00 89.06 89 ALA A N 1
ATOM 689 C CA . ALA A 1 89 ? 1.714 7.045 -7.574 1.00 89.06 89 ALA A CA 1
ATOM 690 C C . ALA A 1 89 ? 2.553 7.826 -8.606 1.00 89.06 89 ALA A C 1
ATOM 692 O O . ALA A 1 89 ? 2.295 9.006 -8.829 1.00 89.06 89 ALA A O 1
ATOM 693 N N . ILE A 1 90 ? 3.529 7.200 -9.276 1.00 90.81 90 ILE A N 1
ATOM 694 C CA . ILE A 1 90 ? 4.389 7.898 -10.244 1.00 90.81 90 ILE A CA 1
ATOM 695 C C . ILE A 1 90 ? 3.582 8.448 -11.439 1.00 90.81 90 ILE A C 1
ATOM 697 O O . ILE A 1 90 ? 3.647 9.658 -11.667 1.00 90.81 90 ILE A O 1
ATOM 701 N N . PRO A 1 91 ? 2.794 7.647 -12.192 1.00 91.62 91 PRO A N 1
ATOM 702 C CA . PRO A 1 91 ? 2.013 8.171 -13.316 1.00 91.62 91 PRO A CA 1
ATOM 703 C C . PRO A 1 91 ? 1.083 9.347 -12.969 1.00 91.62 91 PRO A C 1
ATOM 705 O O . PRO A 1 91 ? 1.138 10.350 -13.685 1.00 91.62 91 PRO A O 1
ATOM 708 N N . PRO A 1 92 ? 0.263 9.297 -11.894 1.00 89.38 92 PRO A N 1
ATOM 709 C CA . PRO A 1 92 ? -0.588 10.429 -11.551 1.00 89.38 92 PRO A CA 1
ATOM 710 C C . PRO A 1 92 ? 0.244 11.668 -11.192 1.00 89.38 92 PRO A C 1
ATOM 712 O O . PRO A 1 92 ? -0.073 12.74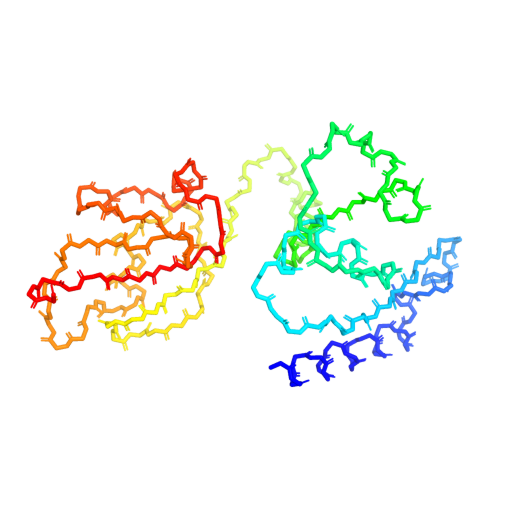0 -11.705 1.00 89.38 92 PRO A O 1
ATOM 715 N N . VAL A 1 93 ? 1.352 11.533 -10.443 1.00 87.94 93 VAL A N 1
ATOM 716 C CA . VAL A 1 93 ? 2.286 12.641 -10.136 1.00 87.94 93 VAL A CA 1
ATOM 717 C C . VAL A 1 93 ? 2.813 13.321 -11.400 1.00 87.94 93 VAL A C 1
ATOM 719 O O . VAL A 1 93 ? 2.802 14.551 -11.487 1.00 87.94 93 VAL A O 1
ATOM 722 N N . PHE A 1 94 ? 3.224 12.547 -12.408 1.00 89.06 94 PHE A N 1
ATOM 723 C CA . PHE A 1 94 ? 3.634 13.106 -13.699 1.00 89.06 94 PHE A CA 1
ATOM 724 C C . PHE A 1 94 ? 2.496 13.875 -14.381 1.00 89.06 94 PHE A C 1
ATOM 726 O O . PHE A 1 94 ? 2.719 14.992 -14.852 1.00 89.06 94 PHE A O 1
ATOM 733 N N . ALA A 1 95 ? 1.278 13.327 -14.381 1.00 89.25 95 ALA A N 1
ATOM 734 C CA . ALA A 1 95 ? 0.119 13.971 -14.995 1.00 89.25 95 ALA A CA 1
ATOM 735 C C . ALA A 1 95 ? -0.202 15.336 -14.356 1.00 89.25 95 ALA A C 1
ATOM 737 O O . ALA A 1 95 ? -0.366 16.324 -15.070 1.00 89.25 95 ALA A O 1
ATOM 738 N N . TRP A 1 96 ? -0.206 15.440 -13.027 1.00 86.81 96 TRP A N 1
ATOM 739 C CA . TRP A 1 96 ? -0.411 16.720 -12.327 1.00 86.81 96 TRP A CA 1
ATOM 740 C C . TRP A 1 96 ? 0.676 17.744 -12.590 1.00 86.81 96 TRP A C 1
ATOM 742 O O . TRP A 1 96 ? 0.394 18.917 -12.828 1.00 86.81 96 TRP A O 1
ATOM 752 N N . ASN A 1 97 ? 1.935 17.312 -12.555 1.00 85.81 97 ASN A N 1
ATOM 753 C CA . ASN A 1 97 ? 3.039 18.221 -12.823 1.00 85.81 97 ASN A CA 1
ATOM 754 C C . ASN A 1 97 ? 2.951 18.751 -14.260 1.00 85.81 97 ASN A C 1
ATOM 756 O O . ASN A 1 97 ? 3.188 19.935 -14.489 1.00 85.81 97 ASN A O 1
ATOM 760 N N . SER A 1 98 ? 2.515 17.912 -15.206 1.00 89.38 98 SER A N 1
ATOM 761 C CA . SER A 1 98 ? 2.269 18.321 -16.592 1.00 89.38 98 SER A CA 1
ATOM 762 C C . SER A 1 98 ? 1.019 19.191 -16.782 1.00 89.38 98 SER A C 1
ATOM 764 O O . SER A 1 98 ? 0.921 19.895 -17.781 1.00 89.38 98 SER A O 1
ATOM 766 N N . SER A 1 99 ? 0.088 19.219 -15.821 1.00 88.44 99 SER A N 1
ATOM 767 C CA . SER A 1 99 ? -1.150 20.005 -15.904 1.00 88.44 99 SER A CA 1
ATOM 768 C C . SER A 1 99 ? -0.980 21.470 -15.467 1.00 88.44 99 SER A C 1
ATOM 770 O O . SER A 1 99 ? -1.959 22.116 -15.094 1.00 88.44 99 SER A O 1
ATOM 772 N N . GLY A 1 100 ? 0.254 21.984 -15.411 1.00 84.62 100 GLY A N 1
ATOM 773 C CA . GLY A 1 100 ? 0.556 23.347 -14.948 1.00 84.62 100 GLY A CA 1
ATOM 774 C C . GLY A 1 100 ? 0.488 23.537 -13.428 1.00 84.62 100 GLY A C 1
ATOM 775 O O . GLY A 1 100 ? 0.553 24.664 -12.946 1.00 84.62 100 GLY A O 1
ATOM 776 N N . ARG A 1 101 ? 0.369 22.447 -12.658 1.00 81.69 101 ARG A N 1
ATOM 777 C CA . ARG A 1 101 ? 0.313 22.465 -11.183 1.00 81.69 101 ARG A CA 1
ATOM 778 C C . ARG A 1 101 ? 1.643 22.079 -10.536 1.00 81.69 101 ARG A C 1
ATOM 780 O O . ARG A 1 101 ? 1.692 21.782 -9.342 1.00 81.69 101 ARG A O 1
ATOM 787 N N . ALA A 1 102 ? 2.721 22.077 -11.319 1.00 80.69 102 ALA A N 1
ATOM 788 C CA . ALA A 1 102 ? 4.066 21.816 -10.829 1.00 80.69 102 ALA A CA 1
ATOM 789 C C . ALA A 1 102 ? 4.405 22.744 -9.649 1.00 80.69 102 ALA A C 1
ATOM 791 O O . ALA A 1 102 ? 4.150 23.946 -9.692 1.00 80.69 102 ALA A O 1
ATOM 792 N N . GLY A 1 103 ? 4.950 22.171 -8.576 1.00 71.69 103 GLY A N 1
ATOM 793 C CA . GLY A 1 103 ? 5.297 22.907 -7.355 1.00 71.69 103 GLY A CA 1
ATOM 794 C C . GLY A 1 103 ? 4.128 23.189 -6.401 1.00 71.69 103 GLY A C 1
ATOM 795 O O . GLY A 1 103 ? 4.373 23.604 -5.270 1.00 71.69 103 GLY A O 1
ATOM 796 N N . GLN A 1 104 ? 2.873 22.924 -6.789 1.00 77.38 104 GLN A N 1
ATOM 797 C CA . GLN A 1 104 ? 1.755 22.926 -5.838 1.00 77.38 104 GLN A CA 1
ATOM 798 C C . GLN A 1 104 ? 1.821 21.687 -4.939 1.00 77.38 104 GLN A C 1
ATOM 800 O O . GLN A 1 104 ? 2.200 20.604 -5.389 1.00 77.38 104 GLN A O 1
ATOM 805 N N . SER A 1 105 ? 1.400 21.829 -3.677 1.00 68.62 105 SER A N 1
ATOM 806 C CA . SER A 1 105 ? 1.258 20.685 -2.776 1.00 68.62 105 SER A CA 1
ATOM 807 C C . SER A 1 105 ? 0.225 19.715 -3.345 1.00 68.62 105 SER A C 1
ATOM 809 O O . SER A 1 105 ? -0.968 20.011 -3.381 1.00 68.62 105 SER A O 1
ATOM 811 N N . TRP A 1 106 ? 0.683 18.544 -3.778 1.00 69.06 106 TRP A N 1
ATOM 812 C CA . TRP A 1 106 ? -0.188 17.435 -4.140 1.00 69.06 106 TRP A CA 1
ATOM 813 C C . TRP A 1 106 ? -0.873 16.925 -2.855 1.00 69.06 106 TRP A C 1
ATOM 815 O O . TRP A 1 106 ? -0.200 16.414 -1.954 1.00 69.06 106 TRP A O 1
ATOM 825 N N . SER A 1 107 ? -2.203 17.069 -2.749 1.00 65.69 107 SER A N 1
ATOM 826 C CA . SER A 1 107 ? -3.017 16.377 -1.731 1.00 65.69 107 SER A CA 1
ATOM 827 C C . SER A 1 107 ? -2.997 14.893 -2.076 1.00 65.69 107 SER A C 1
ATOM 829 O O . SER A 1 107 ? -3.765 14.421 -2.910 1.00 65.69 107 SER A O 1
ATOM 831 N N . ALA A 1 108 ? -2.009 14.167 -1.550 1.00 72.25 108 ALA A N 1
ATOM 832 C CA . ALA A 1 108 ? -1.846 12.768 -1.915 1.00 72.25 108 ALA A CA 1
ATOM 833 C C . ALA A 1 108 ? -2.990 11.991 -1.316 1.00 72.25 108 ALA A C 1
ATOM 835 O O . ALA A 1 108 ? -3.195 12.043 -0.101 1.00 72.25 108 ALA A O 1
ATOM 836 N N . THR A 1 109 ? -3.722 11.285 -2.169 1.00 85.75 109 THR A N 1
ATOM 837 C CA . THR A 1 109 ? -4.520 10.175 -1.702 1.00 85.75 109 THR A CA 1
ATOM 838 C C . THR A 1 109 ? -3.583 9.101 -1.168 1.00 85.75 109 THR A C 1
ATOM 840 O O . THR A 1 109 ? -2.413 8.988 -1.555 1.00 85.75 109 THR A O 1
ATOM 843 N N . ARG A 1 110 ? -4.074 8.364 -0.185 1.00 84.50 110 ARG A N 1
ATOM 844 C CA . ARG A 1 110 ? -3.360 7.279 0.473 1.00 84.50 110 ARG A CA 1
ATOM 845 C C . ARG A 1 110 ? -4.313 6.128 0.666 1.00 84.50 110 ARG A C 1
ATOM 847 O O . ARG A 1 110 ? -5.503 6.330 0.910 1.00 84.50 110 ARG A O 1
ATOM 854 N N . ILE A 1 111 ? -3.762 4.928 0.593 1.00 89.00 111 ILE A N 1
ATOM 855 C CA . ILE A 1 111 ? -4.528 3.707 0.778 1.00 89.00 111 ILE A CA 1
ATOM 856 C C . ILE A 1 111 ? -4.453 3.289 2.248 1.00 89.00 111 ILE A C 1
ATOM 858 O O . ILE A 1 111 ? -3.371 3.054 2.788 1.00 89.00 111 ILE A O 1
ATOM 862 N N . PHE A 1 112 ? -5.615 3.164 2.884 1.00 89.62 112 PHE A N 1
ATOM 863 C CA . PHE A 1 112 ? -5.774 2.662 4.245 1.00 89.62 112 PHE A CA 1
ATOM 864 C C . PHE A 1 112 ? -6.538 1.345 4.239 1.00 89.62 112 PHE A C 1
ATOM 866 O O . PHE A 1 112 ? -7.527 1.178 3.526 1.00 89.62 112 PHE A O 1
ATOM 873 N N . ALA A 1 113 ? -6.083 0.400 5.056 1.00 92.06 113 ALA A N 1
ATOM 874 C CA . ALA A 1 113 ? -6.781 -0.858 5.278 1.00 92.06 113 ALA A CA 1
ATOM 875 C C . ALA A 1 113 ? -7.502 -0.796 6.626 1.00 92.06 113 ALA A C 1
ATOM 877 O O . ALA A 1 113 ? -6.879 -0.988 7.672 1.00 92.06 113 ALA A O 1
ATOM 878 N N . VAL A 1 114 ? -8.808 -0.530 6.602 1.00 93.88 114 VAL A N 1
ATOM 879 C CA . VAL A 1 114 ? -9.644 -0.527 7.806 1.00 93.88 114 VAL A CA 1
ATOM 880 C C . VAL A 1 114 ? -10.185 -1.932 8.034 1.00 93.88 114 VAL A C 1
ATOM 882 O O . VAL A 1 114 ? -10.836 -2.523 7.170 1.00 93.88 114 VAL A O 1
ATOM 885 N N . SER A 1 115 ? -9.904 -2.493 9.204 1.00 93.19 115 SER A N 1
ATOM 886 C CA . SER A 1 115 ? -10.325 -3.848 9.565 1.00 93.19 115 SER A CA 1
ATOM 887 C C . SER A 1 115 ? -10.769 -3.918 11.024 1.00 93.19 115 SER A C 1
ATOM 889 O O . SER A 1 115 ? -10.878 -2.892 11.687 1.00 93.19 115 SER A O 1
ATOM 891 N N . GLY A 1 116 ? -11.077 -5.116 11.520 1.00 91.56 116 GLY A N 1
ATOM 892 C CA . GLY A 1 116 ? -11.613 -5.290 12.866 1.00 91.56 116 GLY A CA 1
ATOM 893 C C . GLY A 1 116 ? -13.117 -4.990 12.951 1.00 91.56 116 GLY A C 1
ATOM 894 O O . GLY A 1 116 ? -13.840 -5.177 11.965 1.00 91.56 116 GLY A O 1
ATOM 895 N N . PRO A 1 117 ? -13.616 -4.586 14.130 1.00 93.50 117 PRO A N 1
ATOM 896 C CA . PRO A 1 117 ? -15.043 -4.526 14.430 1.00 93.50 117 PRO A CA 1
ATOM 897 C C . PRO A 1 117 ? -15.714 -3.245 13.913 1.00 93.50 117 PRO A C 1
ATOM 899 O O . PRO A 1 117 ? -16.375 -2.546 14.671 1.00 93.50 117 PRO A O 1
ATOM 902 N N . VAL A 1 118 ? -15.585 -2.951 12.617 1.00 96.00 118 VAL A N 1
ATOM 903 C CA . VAL A 1 118 ? -16.278 -1.843 11.929 1.00 96.00 118 VAL A CA 1
ATOM 904 C C . VAL A 1 118 ? -17.420 -2.335 11.044 1.00 96.00 118 VAL A C 1
ATOM 906 O O . VAL A 1 118 ? -17.414 -3.483 10.581 1.00 96.00 118 VAL A O 1
ATOM 909 N N . ASN A 1 119 ? -18.396 -1.470 10.775 1.00 96.50 119 ASN A N 1
ATOM 910 C CA . ASN A 1 119 ? -19.542 -1.802 9.926 1.00 96.50 119 ASN A CA 1
ATOM 911 C C . ASN A 1 119 ? -19.145 -1.997 8.455 1.00 96.50 119 ASN A C 1
ATOM 913 O O . ASN A 1 119 ? -19.690 -2.874 7.784 1.00 96.50 119 ASN A O 1
ATOM 917 N N . ARG A 1 120 ? -18.157 -1.241 7.960 1.00 96.12 120 ARG A N 1
ATOM 918 C CA . ARG A 1 120 ? -17.662 -1.322 6.575 1.00 96.12 120 ARG A CA 1
ATOM 919 C C . ARG A 1 120 ? -16.141 -1.530 6.527 1.00 96.12 120 ARG A C 1
ATOM 921 O O . ARG A 1 120 ? -15.407 -0.588 6.241 1.00 96.12 120 ARG A O 1
ATOM 928 N N . PRO A 1 121 ? -15.637 -2.748 6.808 1.00 95.94 121 PRO A N 1
ATOM 929 C CA . PRO A 1 121 ? -14.214 -3.038 6.676 1.00 95.94 121 PRO A CA 1
ATOM 930 C C . PRO A 1 121 ? -13.817 -3.069 5.198 1.00 95.94 121 PRO A C 1
ATOM 932 O O . PRO A 1 121 ? -14.584 -3.523 4.346 1.00 95.94 121 PRO A O 1
ATOM 935 N N . GLY A 1 122 ? -12.600 -2.641 4.886 1.00 94.69 122 GLY A N 1
ATOM 936 C CA . GLY A 1 122 ? -12.135 -2.605 3.509 1.00 94.69 122 GLY A CA 1
ATOM 937 C C . GLY A 1 122 ? -10.826 -1.860 3.318 1.00 94.69 122 GLY A C 1
ATOM 938 O O . GLY A 1 122 ? -10.195 -1.383 4.259 1.00 94.69 122 GLY A O 1
ATOM 939 N N . ILE A 1 123 ? -10.424 -1.786 2.054 1.00 93.19 123 ILE A N 1
ATOM 940 C CA . ILE A 1 123 ? -9.319 -0.949 1.602 1.00 93.19 123 ILE A CA 1
ATOM 941 C C . ILE A 1 123 ? -9.943 0.302 0.998 1.00 93.19 123 ILE A C 1
ATOM 943 O O . ILE A 1 123 ? -10.769 0.189 0.091 1.00 93.19 123 ILE A O 1
ATOM 947 N N . VAL A 1 124 ? -9.561 1.467 1.507 1.00 92.69 124 VAL A N 1
ATOM 948 C CA . VAL A 1 124 ? -10.102 2.760 1.087 1.00 92.69 124 VAL A CA 1
ATOM 949 C C . VAL A 1 124 ? -8.967 3.687 0.695 1.00 92.69 124 VAL A C 1
ATOM 951 O O . VAL A 1 124 ? -7.918 3.708 1.336 1.00 92.69 124 VAL A O 1
ATOM 954 N N . GLU A 1 125 ? -9.175 4.432 -0.380 1.00 91.50 125 GLU A N 1
ATOM 955 C CA . GLU A 1 125 ? -8.275 5.491 -0.810 1.00 91.50 125 GLU A CA 1
ATOM 956 C C . GLU A 1 125 ? -8.897 6.827 -0.403 1.00 91.50 125 GLU A C 1
ATOM 958 O O . GLU A 1 125 ? -10.016 7.137 -0.807 1.00 91.50 125 GLU A O 1
ATOM 963 N N . VAL A 1 126 ? -8.199 7.581 0.445 1.00 90.25 126 VAL A N 1
ATOM 964 C CA . VAL A 1 126 ? -8.682 8.853 1.005 1.00 90.25 126 VAL A CA 1
ATOM 965 C C . VAL A 1 126 ? -7.599 9.915 0.919 1.00 90.25 126 VAL A C 1
ATOM 967 O O . VAL A 1 126 ? -6.409 9.597 0.865 1.00 90.25 126 VAL A O 1
ATOM 970 N N . GLU A 1 127 ? -7.993 11.184 0.910 1.00 88.19 127 GLU A N 1
ATOM 971 C CA . GLU A 1 127 ? -7.035 12.283 0.952 1.00 88.19 127 GLU A CA 1
ATOM 972 C C . GLU A 1 127 ? -6.253 12.293 2.269 1.00 88.19 127 GLU A C 1
ATOM 974 O O . GLU A 1 127 ? -6.764 11.979 3.340 1.00 88.19 127 GLU A O 1
ATOM 979 N N . SER A 1 128 ? -4.982 12.676 2.202 1.00 81.44 128 SER A N 1
ATOM 980 C CA . SER A 1 128 ? -4.066 12.605 3.348 1.00 81.44 128 SER A CA 1
ATOM 981 C C . SER A 1 128 ? -4.424 13.526 4.523 1.00 81.44 128 SER A C 1
ATOM 983 O O . SER A 1 128 ? -3.900 13.329 5.620 1.00 81.44 128 SER A O 1
ATOM 985 N N . HIS A 1 129 ? -5.303 14.510 4.325 1.00 86.62 129 HIS A N 1
ATOM 986 C CA . HIS A 1 129 ? -5.774 15.403 5.387 1.00 86.62 129 HIS A CA 1
ATOM 987 C C . HIS A 1 129 ? -6.977 14.858 6.168 1.00 86.62 129 HIS A C 1
ATOM 989 O O . HIS A 1 129 ? -7.249 15.383 7.245 1.00 86.62 129 HIS A O 1
ATOM 995 N N . VAL A 1 130 ? -7.641 13.806 5.666 1.00 91.94 130 VAL A N 1
ATOM 996 C CA . VAL A 1 130 ? -8.705 13.093 6.389 1.00 91.94 130 VAL A CA 1
ATOM 997 C C . VAL A 1 130 ? -8.176 12.657 7.755 1.00 91.94 130 VAL A C 1
ATOM 999 O O . VAL A 1 130 ? -7.001 12.319 7.886 1.00 91.94 130 VAL A O 1
ATOM 1002 N N . THR A 1 131 ? -9.015 12.695 8.778 1.00 94.00 131 THR A N 1
ATOM 1003 C CA . THR A 1 131 ? -8.709 12.334 10.167 1.00 94.00 131 THR A CA 1
ATOM 1004 C C . THR A 1 131 ? -9.006 10.862 10.452 1.00 94.00 131 THR A C 1
ATOM 1006 O O . THR A 1 131 ? -9.734 10.190 9.715 1.00 94.00 131 THR A O 1
ATOM 1009 N N . LEU A 1 132 ? -8.469 10.330 11.556 1.00 92.69 132 LEU A N 1
ATOM 1010 C CA . LEU A 1 132 ? -8.856 8.992 12.029 1.00 92.69 132 LEU A CA 1
ATOM 1011 C C . LEU A 1 132 ? -10.351 8.899 12.334 1.00 92.69 132 LEU A C 1
ATOM 1013 O O . LEU A 1 132 ? -10.960 7.857 12.087 1.00 92.69 132 LEU A O 1
ATOM 1017 N N . ARG A 1 133 ? -10.940 9.976 12.861 1.00 95.12 133 ARG A N 1
ATOM 1018 C CA . ARG A 1 133 ? -12.369 10.056 13.154 1.00 95.12 133 ARG A CA 1
ATOM 1019 C C . ARG A 1 133 ? -13.199 9.895 11.888 1.00 95.12 133 ARG A C 1
ATOM 1021 O O . ARG A 1 133 ? -14.048 9.009 11.846 1.00 95.12 133 ARG A O 1
ATOM 1028 N N . GLU A 1 134 ? -12.932 10.698 10.865 1.00 96.31 134 GLU A N 1
ATOM 1029 C CA . GLU A 1 134 ? -13.638 10.625 9.580 1.00 96.31 134 GLU A CA 1
ATOM 1030 C C . GLU A 1 134 ? -13.470 9.233 8.950 1.00 96.31 134 GLU A C 1
ATOM 1032 O O . GLU A 1 134 ? -14.446 8.597 8.544 1.00 96.31 134 GLU A O 1
ATOM 1037 N N . LEU A 1 135 ? -12.250 8.683 8.970 1.00 94.88 135 LEU A N 1
ATOM 1038 C CA . LEU A 1 135 ? -11.986 7.338 8.457 1.00 94.88 135 LEU A CA 1
ATOM 1039 C C . LEU A 1 135 ? -12.818 6.258 9.175 1.00 94.88 135 LEU A C 1
ATOM 1041 O O . LEU A 1 135 ? -13.365 5.361 8.532 1.00 94.88 135 LEU A O 1
ATOM 1045 N N . LEU A 1 136 ? -12.923 6.313 10.504 1.00 95.12 136 LEU A N 1
ATOM 1046 C CA . LEU A 1 136 ? -13.620 5.286 11.283 1.00 95.12 136 LEU A CA 1
ATOM 1047 C C . LEU A 1 136 ? -15.140 5.464 11.286 1.00 95.12 136 LEU A C 1
ATOM 1049 O O . LEU A 1 136 ? -15.871 4.483 11.142 1.00 95.12 136 LEU A O 1
ATOM 1053 N N . PHE A 1 137 ? -15.633 6.685 11.461 1.00 95.75 137 PHE A N 1
ATOM 1054 C CA . PHE A 1 137 ? -17.057 6.933 11.682 1.00 95.75 137 PHE A CA 1
ATOM 1055 C C . PHE A 1 137 ? -17.814 7.258 10.396 1.00 95.75 137 PHE A C 1
ATOM 1057 O O . PHE A 1 137 ? -18.957 6.828 10.259 1.00 95.75 137 PHE A O 1
ATOM 1064 N N . GLU A 1 138 ? -17.183 7.922 9.428 1.00 95.88 138 GLU A N 1
ATOM 1065 C CA . GLU A 1 138 ? -17.837 8.281 8.166 1.00 95.88 138 GLU A CA 1
ATOM 1066 C C . GLU A 1 138 ? -17.581 7.221 7.094 1.00 95.88 138 GLU A C 1
ATOM 1068 O O . GLU A 1 138 ? -18.522 6.669 6.517 1.00 95.88 138 GLU A O 1
ATOM 1073 N N . VAL A 1 139 ? -16.312 6.861 6.871 1.00 95.25 139 VAL A N 1
ATOM 1074 C CA . VAL A 1 139 ? -15.937 5.908 5.814 1.00 95.25 139 VAL A CA 1
ATOM 1075 C C . VAL A 1 139 ? -16.247 4.468 6.233 1.00 95.25 139 VAL A C 1
ATOM 1077 O O . VAL A 1 139 ? -16.961 3.750 5.526 1.00 95.25 139 VAL A O 1
ATOM 1080 N N . ALA A 1 140 ? -15.767 4.041 7.406 1.00 95.88 140 ALA A N 1
ATOM 1081 C CA . ALA A 1 140 ? -16.000 2.686 7.914 1.00 95.88 140 ALA A CA 1
ATOM 1082 C C . ALA A 1 140 ? -17.362 2.506 8.619 1.00 95.88 140 ALA A C 1
ATOM 1084 O O . ALA A 1 140 ? -17.700 1.392 9.034 1.00 95.88 140 ALA A O 1
ATOM 1085 N N . ALA A 1 141 ? -18.166 3.575 8.685 1.00 95.88 141 ALA A N 1
ATOM 1086 C CA . ALA A 1 141 ? -19.508 3.624 9.265 1.00 95.88 141 ALA A CA 1
ATOM 1087 C C . ALA A 1 141 ? -19.580 3.219 10.750 1.00 95.88 141 ALA A C 1
ATOM 1089 O O . ALA A 1 141 ? -20.568 2.631 11.189 1.00 95.88 141 ALA A O 1
ATOM 1090 N N . GLY A 1 142 ? -18.540 3.523 11.527 1.00 94.56 142 GLY A N 1
ATOM 1091 C CA . GLY A 1 142 ? -18.482 3.257 12.961 1.00 94.56 142 GLY A CA 1
ATOM 1092 C C . GLY A 1 142 ? -18.269 1.783 13.312 1.00 94.56 142 GLY A C 1
ATOM 1093 O O . GLY A 1 142 ? -18.048 0.922 12.453 1.00 94.56 142 GLY A O 1
ATOM 1094 N N . LEU A 1 143 ? -18.307 1.499 14.614 1.00 95.88 143 LEU A N 1
ATOM 1095 C CA . LEU A 1 143 ? -18.085 0.159 15.148 1.00 95.88 143 LEU A CA 1
ATOM 1096 C C . LEU A 1 143 ? -19.343 -0.706 15.005 1.00 95.88 143 LEU A C 1
ATOM 1098 O O . LEU A 1 143 ? -20.476 -0.218 15.043 1.00 95.88 143 LEU A O 1
ATOM 1102 N N . ARG A 1 144 ? -19.131 -2.016 14.861 1.00 94.06 144 ARG A N 1
ATOM 1103 C CA . ARG A 1 144 ? -20.211 -3.008 14.874 1.00 94.06 144 ARG A CA 1
ATOM 1104 C C . ARG A 1 144 ? -20.928 -2.998 16.214 1.00 94.06 144 ARG A C 1
ATOM 1106 O O . ARG A 1 144 ? -20.307 -2.769 17.254 1.00 94.06 144 ARG A O 1
ATOM 1113 N N . ASP A 1 145 ? -22.225 -3.270 16.154 1.00 91.81 145 ASP A N 1
ATOM 1114 C CA . ASP A 1 145 ? -23.111 -3.404 17.314 1.00 91.81 145 ASP A CA 1
ATOM 1115 C C . ASP A 1 145 ? -23.182 -2.144 18.194 1.00 91.81 145 ASP A C 1
ATOM 1117 O O . ASP A 1 145 ? -23.568 -2.209 19.356 1.00 91.81 145 ASP A O 1
ATOM 1121 N N . GLY A 1 146 ? -22.792 -0.983 17.653 1.00 86.19 146 GLY A N 1
ATOM 1122 C CA . GLY A 1 146 ? -22.798 0.285 18.385 1.00 86.19 146 GLY A CA 1
ATOM 1123 C C . GLY A 1 146 ? -21.774 0.355 19.521 1.00 86.19 146 GLY A C 1
ATOM 1124 O O . GLY A 1 146 ? -21.920 1.192 20.410 1.00 86.19 146 GLY A O 1
ATOM 1125 N N . ARG A 1 147 ? -20.749 -0.510 19.514 1.00 91.31 147 ARG A N 1
ATOM 1126 C CA . ARG A 1 147 ? -19.709 -0.511 20.551 1.00 91.31 147 ARG A CA 1
ATOM 1127 C C . ARG A 1 147 ? -18.954 0.813 20.607 1.00 91.31 147 ARG A C 1
ATOM 1129 O O . ARG A 1 147 ? -18.717 1.465 19.589 1.00 91.31 147 ARG A O 1
ATOM 1136 N N . THR A 1 148 ? -18.536 1.179 21.811 1.00 92.00 148 THR A N 1
ATOM 1137 C CA . THR A 1 148 ? -17.681 2.339 22.052 1.00 92.00 148 THR A CA 1
ATOM 1138 C C . THR A 1 148 ? -16.225 1.999 21.755 1.00 92.00 148 THR A C 1
ATOM 1140 O O . THR A 1 148 ? -15.807 0.842 21.803 1.00 92.00 148 THR A O 1
ATOM 1143 N N . LEU A 1 149 ? -15.450 3.018 21.394 1.00 94.12 149 LEU A N 1
ATOM 1144 C CA . LEU A 1 149 ? -14.036 2.889 21.063 1.00 94.12 149 LEU A CA 1
ATOM 1145 C C . LEU A 1 149 ? -13.188 3.148 22.314 1.00 94.12 149 LEU A C 1
ATOM 1147 O O . LEU A 1 149 ? -13.442 4.118 23.020 1.00 94.12 149 LEU A O 1
ATOM 1151 N N . LYS A 1 150 ? -12.154 2.333 22.538 1.00 93.62 150 LYS A N 1
ATOM 1152 C CA . LYS A 1 150 ? -11.142 2.497 23.600 1.00 93.62 150 LYS A CA 1
ATOM 1153 C C . LYS A 1 150 ? -9.785 2.953 23.062 1.00 93.62 150 LYS A C 1
ATOM 1155 O O . LYS A 1 150 ? -9.013 3.591 23.770 1.00 93.62 150 LYS A O 1
ATOM 1160 N N . GLY A 1 151 ? -9.494 2.647 21.802 1.00 92.56 151 GLY A N 1
ATOM 1161 C CA . GLY A 1 151 ? -8.271 3.074 21.131 1.00 92.56 151 GLY A CA 1
ATOM 1162 C C . GLY A 1 151 ? -8.222 2.610 19.684 1.00 92.56 151 GLY A C 1
ATOM 1163 O O . GLY A 1 151 ? -9.133 1.938 19.200 1.00 92.56 151 GLY A O 1
ATOM 1164 N N . VAL A 1 152 ? -7.151 2.962 18.978 1.00 92.06 152 VAL A N 1
ATOM 1165 C CA . VAL A 1 152 ? -6.965 2.589 17.571 1.00 92.06 152 VAL A CA 1
ATOM 1166 C C . VAL A 1 152 ? -5.551 2.075 17.363 1.00 92.06 152 VAL A C 1
ATOM 1168 O O . VAL A 1 152 ? -4.585 2.799 17.579 1.00 92.06 152 VAL A O 1
ATOM 1171 N N . ALA A 1 153 ? -5.413 0.836 16.905 1.00 90.62 153 ALA A N 1
ATOM 1172 C CA . ALA A 1 153 ? -4.136 0.314 16.446 1.00 90.62 153 ALA A CA 1
ATOM 1173 C C . ALA A 1 153 ? -3.887 0.765 14.998 1.00 90.62 153 ALA A C 1
ATOM 1175 O O . ALA A 1 153 ? -4.679 0.471 14.097 1.00 90.62 153 ALA A O 1
ATOM 1176 N N . VAL A 1 154 ? -2.780 1.474 14.774 1.00 88.31 154 VAL A N 1
ATOM 1177 C CA . VAL A 1 154 ? -2.360 1.984 13.456 1.00 88.31 154 VAL A CA 1
ATOM 1178 C C . VAL A 1 154 ? -1.034 1.354 13.025 1.00 88.31 154 VAL A C 1
ATOM 1180 O O . VAL A 1 154 ? -0.232 1.022 13.880 1.00 88.31 154 VAL A O 1
ATOM 1183 N N . ALA A 1 155 ? -0.776 1.221 11.717 1.00 78.69 155 ALA A N 1
ATOM 1184 C CA . ALA A 1 155 ? 0.396 0.559 11.096 1.00 78.69 155 ALA A CA 1
ATOM 1185 C C . ALA A 1 155 ? 0.398 -0.987 11.053 1.00 78.69 155 ALA A C 1
ATOM 1187 O O . ALA A 1 155 ? 1.396 -1.603 10.660 1.00 78.69 155 ALA A O 1
ATOM 1188 N N . GLY A 1 156 ? -0.743 -1.633 11.303 1.00 73.50 156 GLY A N 1
ATOM 1189 C CA . GLY A 1 156 ? -0.897 -3.083 11.118 1.00 73.50 156 GLY A CA 1
ATOM 1190 C C . GLY A 1 156 ? -0.218 -3.912 12.225 1.00 73.50 156 GLY A C 1
ATOM 1191 O O . GLY A 1 156 ? -0.370 -3.582 13.388 1.00 73.50 156 GLY A O 1
ATOM 1192 N N . PRO A 1 157 ? 0.500 -5.015 11.941 1.00 65.31 157 PRO A N 1
ATOM 1193 C CA . PRO A 1 157 ? 1.038 -5.899 12.989 1.00 65.31 157 PRO A CA 1
ATOM 1194 C C . PRO A 1 157 ? 2.188 -5.288 13.808 1.00 65.31 157 PRO A C 1
ATOM 1196 O O . PRO A 1 157 ? 2.502 -5.789 14.881 1.00 65.31 157 PRO A O 1
ATOM 1199 N N . SER A 1 158 ? 2.807 -4.209 13.323 1.00 72.06 158 SER A N 1
ATOM 1200 C CA . SER A 1 158 ? 3.787 -3.406 14.069 1.00 72.06 158 SER A CA 1
ATOM 1201 C C . SER A 1 158 ? 3.117 -2.227 14.780 1.00 72.06 158 SER A C 1
ATOM 1203 O O . SER A 1 158 ? 3.740 -1.180 14.935 1.00 72.06 158 SER A O 1
ATOM 1205 N N . ALA A 1 159 ? 1.826 -2.360 15.107 1.00 71.94 159 ALA A N 1
ATOM 1206 C CA . ALA A 1 159 ? 0.999 -1.217 15.434 1.00 71.94 159 ALA A CA 1
ATOM 1207 C C . ALA A 1 159 ? 1.408 -0.485 16.704 1.00 71.94 159 ALA A C 1
ATOM 1209 O O . ALA A 1 159 ? 1.700 -1.091 17.734 1.00 71.94 159 ALA A O 1
ATOM 1210 N N . THR A 1 160 ? 1.278 0.834 16.632 1.00 83.75 160 THR A N 1
ATOM 1211 C CA . THR A 1 160 ? 1.152 1.698 17.802 1.00 83.75 160 THR A CA 1
ATOM 1212 C C . THR A 1 160 ? -0.331 1.808 18.135 1.00 83.75 160 THR A C 1
ATOM 1214 O O . THR A 1 160 ? -1.152 2.049 17.246 1.00 83.75 160 THR A O 1
ATOM 1217 N N . VAL A 1 161 ? -0.688 1.621 19.406 1.00 89.50 161 VAL A N 1
ATOM 1218 C CA . VAL A 1 161 ? -2.048 1.892 19.882 1.00 89.50 161 VAL A CA 1
ATOM 1219 C C . VAL A 1 161 ? -2.142 3.370 20.223 1.00 89.50 161 VAL A C 1
ATOM 1221 O O . VAL A 1 161 ? -1.428 3.857 21.097 1.00 89.50 161 VAL A O 1
ATOM 1224 N N . LEU A 1 162 ? -3.011 4.076 19.512 1.00 90.00 162 LEU A N 1
ATOM 1225 C CA . LEU A 1 162 ? -3.303 5.479 19.748 1.00 90.00 162 LEU A CA 1
ATOM 1226 C C . LEU A 1 162 ? -4.517 5.617 20.666 1.00 90.00 162 LEU A C 1
ATOM 1228 O O . LEU A 1 162 ? -5.494 4.872 20.501 1.00 90.00 162 LEU A O 1
ATOM 1232 N N . PRO A 1 163 ? -4.474 6.565 21.613 1.00 91.31 163 PRO A N 1
ATOM 1233 C CA . PRO A 1 163 ? -5.603 6.842 22.478 1.00 91.31 163 PRO A CA 1
ATOM 1234 C C . PRO A 1 163 ? -6.642 7.706 21.738 1.00 91.31 163 PRO A C 1
ATOM 1236 O O . PRO A 1 163 ? -6.398 8.202 20.632 1.00 91.31 163 PRO A O 1
ATOM 1239 N N . LEU A 1 164 ? -7.831 7.862 22.320 1.00 92.06 164 LEU A N 1
ATOM 1240 C CA . LEU A 1 164 ? -8.979 8.499 21.657 1.00 92.06 164 LEU A CA 1
ATOM 1241 C C . LEU A 1 164 ? -8.751 9.978 21.327 1.00 92.06 164 LEU A C 1
ATOM 1243 O O . LEU A 1 164 ? -9.325 10.493 20.369 1.00 92.06 164 LEU A O 1
ATOM 1247 N N . GLU A 1 165 ? -7.881 10.656 22.068 1.00 92.12 165 GLU A N 1
ATOM 1248 C CA . GLU A 1 165 ? -7.515 12.056 21.838 1.00 92.12 165 GLU A CA 1
ATOM 1249 C C . GLU A 1 165 ? -6.781 12.234 20.500 1.00 92.12 165 GLU A C 1
ATOM 1251 O O . GLU A 1 165 ? -6.722 13.333 19.959 1.00 92.12 165 GLU A O 1
ATOM 1256 N N . SER A 1 166 ? -6.249 11.147 19.931 1.00 90.75 166 SER A N 1
ATOM 1257 C CA . SER A 1 166 ? -5.591 11.158 18.622 1.00 90.75 166 SER A CA 1
ATOM 1258 C C . SER A 1 166 ? -6.564 11.027 17.446 1.00 90.75 166 SER A C 1
ATOM 1260 O O . SER A 1 166 ? -6.120 11.043 16.301 1.00 90.75 166 SER A O 1
ATOM 1262 N N . LEU A 1 167 ? -7.875 10.884 17.677 1.00 92.19 167 LEU A N 1
ATOM 1263 C CA . LEU A 1 167 ? -8.853 10.678 16.598 1.00 92.19 167 LEU A CA 1
ATOM 1264 C C . LEU A 1 167 ? -8.935 11.850 15.613 1.00 92.19 167 LEU A C 1
ATOM 1266 O O . LEU A 1 167 ? -9.206 11.637 14.433 1.00 92.19 167 LEU A O 1
ATOM 1270 N N . ASP A 1 168 ? -8.669 13.064 16.083 1.00 93.50 168 ASP A N 1
ATOM 1271 C CA . ASP A 1 168 ? -8.696 14.275 15.257 1.00 93.50 168 ASP A CA 1
ATOM 1272 C C . ASP A 1 168 ? -7.344 14.548 14.574 1.00 93.50 168 ASP A C 1
ATOM 1274 O O . ASP A 1 168 ? -7.184 15.520 13.836 1.00 93.50 168 ASP A O 1
ATOM 1278 N N . ALA A 1 169 ? -6.354 13.668 14.769 1.00 89.62 169 ALA A N 1
ATOM 1279 C CA . ALA A 1 169 ? -5.121 13.719 14.005 1.00 89.62 169 ALA A CA 1
ATOM 1280 C C . ALA A 1 169 ? -5.396 13.356 12.540 1.00 89.62 169 ALA A C 1
ATOM 1282 O O . ALA A 1 169 ? -5.993 12.318 12.233 1.00 89.62 169 ALA A O 1
ATOM 1283 N N . SER A 1 170 ? -4.901 14.196 11.627 1.00 89.50 170 SER A N 1
ATOM 1284 C CA . SER A 1 170 ? -4.888 13.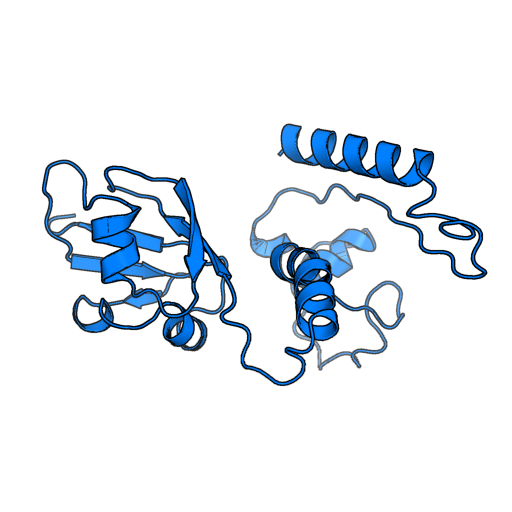860 10.201 1.00 89.50 170 SER A CA 1
ATOM 1285 C C . SER A 1 170 ? -4.092 12.577 9.956 1.00 89.50 170 SER A C 1
ATOM 1287 O O . SER A 1 170 ? -3.062 12.323 10.587 1.00 89.50 170 SER A O 1
ATOM 1289 N N . LEU A 1 171 ? -4.520 11.794 8.974 1.00 85.44 171 LEU A N 1
ATOM 1290 C CA . LEU A 1 171 ? -3.852 10.575 8.537 1.00 85.44 171 LEU A CA 1
ATOM 1291 C C . LEU A 1 171 ? -2.407 10.845 8.080 1.00 85.44 171 LEU A C 1
ATOM 1293 O O . LEU A 1 171 ? -1.535 9.999 8.272 1.00 85.44 171 LEU A O 1
ATOM 1297 N N . LYS A 1 172 ? -2.118 12.042 7.552 1.00 81.94 172 LYS A N 1
ATOM 1298 C CA . LYS A 1 172 ? -0.749 12.514 7.287 1.00 81.94 172 LYS A CA 1
ATOM 1299 C C . LYS A 1 172 ? 0.084 12.647 8.561 1.00 81.94 172 LYS A C 1
ATOM 1301 O O . LYS A 1 172 ? 1.248 12.261 8.561 1.00 81.94 172 LYS A O 1
ATOM 1306 N N . ALA A 1 173 ? -0.483 13.188 9.640 1.00 81.31 173 ALA A N 1
ATOM 1307 C CA . ALA A 1 173 ? 0.225 13.315 10.913 1.00 81.31 173 ALA A CA 1
ATOM 1308 C C . ALA A 1 173 ? 0.576 11.942 11.508 1.00 81.31 173 ALA A C 1
ATOM 1310 O O . ALA A 1 173 ? 1.610 11.803 12.157 1.00 81.31 173 ALA A O 1
ATOM 1311 N N . LEU A 1 174 ? -0.222 10.907 11.223 1.00 75.50 174 LEU A N 1
ATOM 1312 C CA . LEU A 1 174 ? 0.070 9.542 11.664 1.00 75.50 174 LEU A CA 1
ATOM 1313 C C . LEU A 1 174 ? 1.321 8.938 11.035 1.00 75.50 174 LEU A C 1
ATOM 1315 O O . LEU A 1 174 ? 1.929 8.072 11.661 1.00 75.50 174 LEU A O 1
ATOM 1319 N N . ASP A 1 175 ? 1.739 9.381 9.843 1.00 71.12 175 ASP A N 1
ATOM 1320 C CA . ASP A 1 175 ? 2.974 8.877 9.228 1.00 71.12 175 ASP A CA 1
ATOM 1321 C C . ASP A 1 175 ? 4.197 9.132 10.144 1.00 71.12 175 ASP A C 1
ATOM 1323 O O . ASP A 1 175 ? 5.164 8.376 10.084 1.00 71.12 175 ASP A O 1
ATOM 1327 N N . ALA A 1 176 ? 4.144 10.138 11.032 1.00 67.62 176 ALA A N 1
ATOM 1328 C CA . ALA A 1 176 ? 5.191 10.406 12.022 1.00 67.62 176 ALA A CA 1
ATOM 1329 C C . ALA A 1 176 ? 5.245 9.366 13.160 1.00 67.62 176 ALA A C 1
ATOM 1331 O O . ALA A 1 176 ? 6.310 9.129 13.725 1.00 67.62 176 ALA A O 1
ATOM 1332 N N . PHE A 1 177 ? 4.113 8.742 13.492 1.00 59.22 177 PHE A N 1
ATOM 1333 C CA . PHE A 1 177 ? 3.970 7.822 14.629 1.00 59.22 177 PHE A CA 1
ATOM 1334 C C . PHE A 1 177 ? 3.893 6.350 14.211 1.00 59.22 177 PHE A C 1
ATOM 1336 O O . PHE A 1 177 ? 4.071 5.451 15.033 1.00 59.22 177 PHE A O 1
ATOM 1343 N N . ALA A 1 178 ? 3.581 6.103 12.940 1.00 55.97 178 ALA A N 1
ATOM 1344 C CA . ALA A 1 178 ? 3.145 4.808 12.448 1.00 55.97 178 ALA A CA 1
ATOM 1345 C C . ALA A 1 178 ? 3.619 4.589 11.001 1.00 55.97 178 ALA A C 1
ATOM 1347 O O . ALA A 1 178 ? 2.823 4.359 10.087 1.00 55.97 178 ALA A O 1
ATOM 1348 N N . ALA A 1 179 ? 4.937 4.653 10.784 1.00 55.69 179 ALA A N 1
ATOM 1349 C CA . ALA A 1 179 ? 5.551 4.262 9.518 1.00 55.69 179 ALA A CA 1
ATOM 1350 C C . ALA A 1 179 ? 5.293 2.764 9.267 1.00 55.69 179 ALA A C 1
ATOM 1352 O O . ALA A 1 179 ? 5.924 1.893 9.863 1.00 55.69 179 ALA A O 1
ATOM 1353 N N . GLY A 1 180 ? 4.324 2.443 8.411 1.00 64.88 180 GLY A N 1
ATOM 1354 C CA . GLY A 1 180 ? 3.927 1.059 8.181 1.00 64.88 180 GLY A CA 1
ATOM 1355 C C . GLY A 1 180 ? 2.854 0.896 7.114 1.00 64.88 180 GLY A C 1
ATOM 1356 O O . GLY A 1 180 ? 2.622 1.771 6.287 1.00 64.88 180 GLY A O 1
ATOM 1357 N N . THR A 1 181 ? 2.183 -0.255 7.133 1.00 68.31 181 THR A N 1
ATOM 1358 C CA . THR A 1 181 ? 1.236 -0.697 6.086 1.00 68.31 181 THR A CA 1
ATOM 1359 C C . THR A 1 181 ? -0.102 0.055 6.055 1.00 68.31 181 THR A C 1
ATOM 1361 O O . THR A 1 181 ? -1.011 -0.372 5.348 1.00 68.31 181 THR A O 1
ATOM 1364 N N . ARG A 1 182 ? -0.245 1.144 6.829 1.00 83.62 182 ARG A N 1
ATOM 1365 C CA . ARG A 1 182 ? -1.483 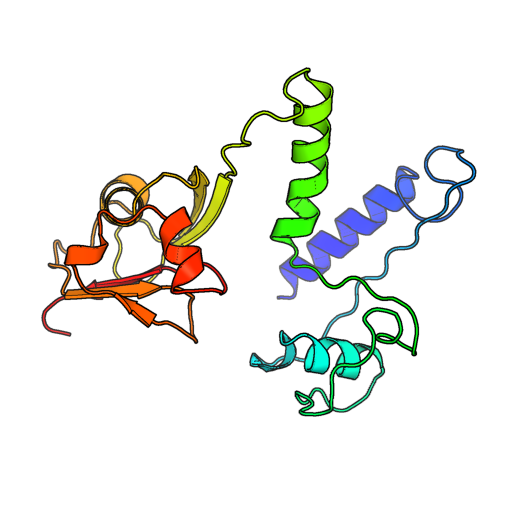1.943 6.947 1.00 83.62 182 ARG A CA 1
ATOM 1366 C C . ARG A 1 182 ? -2.731 1.108 7.269 1.00 83.62 182 ARG A C 1
ATOM 1368 O O . ARG A 1 182 ? -3.848 1.434 6.873 1.00 83.62 182 ARG A O 1
ATOM 1375 N N . GLY A 1 183 ? -2.532 0.021 8.016 1.00 89.06 183 GLY A N 1
ATOM 1376 C CA . GLY A 1 183 ? -3.614 -0.731 8.638 1.00 89.06 183 GLY A CA 1
ATOM 1377 C C . GLY A 1 183 ? -4.182 0.038 9.827 1.00 89.06 183 GLY A C 1
ATOM 1378 O O . GLY A 1 183 ? -3.408 0.546 10.638 1.00 89.06 183 GLY A O 1
ATOM 1379 N N . VAL A 1 184 ? -5.508 0.103 9.917 1.00 91.00 184 VAL A N 1
ATOM 1380 C CA . VAL A 1 184 ? -6.261 0.758 10.991 1.00 91.00 184 VAL A CA 1
ATOM 1381 C C . VAL A 1 184 ? -7.234 -0.257 11.581 1.00 91.00 184 VAL A C 1
ATOM 1383 O O . VAL A 1 184 ? -8.047 -0.846 10.863 1.00 91.00 184 VAL A O 1
ATOM 1386 N N . ILE A 1 185 ? -7.124 -0.487 12.887 1.00 92.88 185 ILE A N 1
ATOM 1387 C CA . ILE A 1 185 ? -7.945 -1.447 13.626 1.00 92.88 185 ILE A CA 1
ATOM 1388 C C . ILE A 1 185 ? -8.487 -0.735 14.873 1.00 92.88 185 ILE A C 1
ATOM 1390 O O . ILE A 1 185 ? -7.702 -0.425 15.772 1.00 92.88 185 ILE A O 1
ATOM 1394 N N . PRO A 1 186 ? -9.798 -0.448 14.953 1.00 93.19 186 PRO A N 1
ATOM 1395 C CA . PRO A 1 186 ? -10.384 0.075 16.174 1.00 93.19 186 PRO A CA 1
ATOM 1396 C C . PRO A 1 186 ? -10.414 -1.008 17.250 1.00 93.19 186 PRO A C 1
ATOM 1398 O O . PRO A 1 186 ? -10.687 -2.176 16.966 1.00 93.19 186 PRO A O 1
ATOM 1401 N N . ILE A 1 187 ? -10.155 -0.591 18.482 1.00 93.50 187 ILE A N 1
ATOM 1402 C CA . ILE A 1 187 ? -10.186 -1.419 19.682 1.00 93.50 187 ILE A CA 1
ATOM 1403 C C . ILE A 1 187 ? -11.443 -1.019 20.462 1.00 93.50 187 ILE A C 1
ATOM 1405 O O . ILE A 1 187 ? -11.495 0.112 20.958 1.00 93.50 187 ILE A O 1
ATOM 1409 N N . PRO A 1 188 ? -12.469 -1.880 20.528 1.00 92.19 188 PRO A N 1
ATOM 1410 C CA . PRO A 1 188 ? -13.661 -1.637 21.329 1.00 92.19 188 PRO A CA 1
ATOM 1411 C C . PRO A 1 188 ? -13.343 -1.481 22.815 1.00 92.19 188 PRO A C 1
ATOM 1413 O O . PRO A 1 188 ? -12.349 -2.006 23.318 1.00 92.19 188 PRO A O 1
ATOM 1416 N N . ASP A 1 189 ? -14.209 -0.772 23.525 1.00 88.94 189 ASP A N 1
ATOM 1417 C CA . ASP A 1 189 ? -14.222 -0.810 24.982 1.00 88.94 189 ASP A CA 1
ATOM 1418 C C . ASP A 1 189 ? -14.843 -2.120 25.487 1.00 88.94 189 ASP A C 1
ATOM 1420 O O . ASP A 1 189 ? -15.763 -2.661 24.870 1.00 88.94 189 ASP A O 1
ATOM 1424 N N . GLY A 1 190 ? -14.326 -2.631 26.604 1.00 78.25 190 GLY A N 1
ATOM 1425 C CA . GLY A 1 190 ? -14.745 -3.913 27.185 1.00 78.25 190 GLY A CA 1
ATOM 1426 C C . GLY A 1 190 ? -14.170 -5.185 26.539 1.00 78.25 190 GLY A C 1
ATOM 1427 O O . GLY A 1 190 ? -14.564 -6.270 26.966 1.00 78.25 190 GLY A O 1
ATOM 1428 N N . ASP A 1 191 ? -13.254 -5.064 25.569 1.00 57.91 191 ASP A N 1
ATOM 1429 C CA . ASP A 1 191 ? -12.389 -6.163 25.089 1.00 57.91 191 ASP A CA 1
ATOM 1430 C C . ASP A 1 191 ? -11.137 -6.345 25.983 1.00 57.91 191 ASP A C 1
ATOM 1432 O O . ASP A 1 191 ? -10.607 -5.332 26.522 1.00 57.91 191 ASP A O 1
#

Radius of gyration: 20.32 Å; chains: 1; bounding box: 50×41×58 Å